Protein AF-A0A059LLI7-F1 (afdb_monomer_lite)

Structure (mmCIF, N/CA/C/O backbone):
data_AF-A0A059LLI7-F1
#
_entry.id   AF-A0A059LLI7-F1
#
loop_
_atom_site.group_PDB
_atom_site.id
_atom_site.type_symbol
_atom_site.label_atom_id
_atom_site.label_alt_id
_atom_site.label_comp_id
_atom_site.label_asym_id
_atom_site.label_entity_id
_atom_site.label_seq_id
_atom_site.pdbx_PDB_ins_code
_atom_site.Cartn_x
_atom_site.Cartn_y
_atom_site.Cartn_z
_atom_site.occupancy
_atom_site.B_iso_or_equiv
_atom_site.auth_seq_id
_atom_site.auth_comp_id
_atom_site.auth_asym_id
_atom_site.auth_atom_id
_atom_site.pdbx_PDB_model_num
ATOM 1 N N . MET A 1 1 ? -17.081 8.475 7.768 1.00 54.00 1 MET A N 1
ATOM 2 C CA . MET A 1 1 ? -16.407 8.220 9.058 1.00 54.00 1 MET A CA 1
ATOM 3 C C . MET A 1 1 ? -15.730 9.505 9.478 1.00 54.00 1 MET A C 1
ATOM 5 O O . MET A 1 1 ? -14.932 10.020 8.703 1.00 54.00 1 MET A O 1
ATOM 9 N N . VAL A 1 2 ? -16.102 10.039 10.638 1.00 53.19 2 VAL A N 1
ATOM 10 C CA . VAL A 1 2 ? -15.522 11.267 11.196 1.00 53.19 2 VAL A CA 1
ATOM 11 C C . VAL A 1 2 ? -14.198 10.898 11.874 1.00 53.19 2 VAL A C 1
ATOM 13 O O . VAL A 1 2 ? -14.072 9.802 12.413 1.00 53.19 2 VAL A O 1
ATOM 16 N N . ALA A 1 3 ? -13.160 11.710 11.691 1.00 57.97 3 ALA A N 1
ATOM 17 C CA . ALA A 1 3 ? -11.918 11.577 12.450 1.00 57.97 3 ALA A CA 1
ATOM 18 C C . ALA A 1 3 ? -12.127 12.290 13.794 1.00 57.97 3 ALA A C 1
ATOM 20 O O . ALA A 1 3 ? -12.785 13.327 13.797 1.00 57.97 3 ALA A O 1
ATOM 21 N N . CYS A 1 4 ? -11.625 11.747 14.905 1.00 64.56 4 CYS A N 1
ATOM 22 C CA . CYS A 1 4 ? -11.673 12.473 16.176 1.00 64.56 4 CYS A CA 1
ATOM 23 C C . CYS A 1 4 ? -10.820 13.741 16.082 1.00 64.56 4 CYS A C 1
ATOM 25 O O . CYS A 1 4 ? -9.826 13.760 15.342 1.00 64.56 4 CYS A O 1
ATOM 27 N N . ASP A 1 5 ? -11.202 14.777 16.829 1.00 66.38 5 ASP A N 1
ATOM 28 C CA . ASP A 1 5 ? -10.482 16.048 16.861 1.00 66.38 5 ASP A CA 1
ATOM 29 C C . ASP A 1 5 ? -8.994 15.817 17.146 1.00 66.38 5 ASP A C 1
ATOM 31 O O . ASP A 1 5 ? -8.608 15.048 18.029 1.00 66.38 5 ASP A O 1
ATOM 35 N N . GLY A 1 6 ? -8.145 16.451 16.338 1.00 74.00 6 GLY A N 1
ATOM 36 C CA . GLY A 1 6 ? -6.696 16.300 16.427 1.00 74.00 6 GLY A CA 1
ATOM 37 C C . GLY A 1 6 ? -6.122 15.057 15.745 1.00 74.00 6 GLY A C 1
ATOM 38 O O . GLY A 1 6 ? -4.915 14.877 15.812 1.00 74.00 6 GLY A O 1
ATOM 39 N N . THR A 1 7 ? -6.909 14.221 15.058 1.00 79.19 7 THR A N 1
ATOM 40 C CA . THR A 1 7 ? -6.371 13.116 14.241 1.00 79.19 7 THR A CA 1
ATOM 41 C C . THR A 1 7 ? -6.386 13.440 12.749 1.00 79.19 7 THR A C 1
ATOM 43 O O . THR A 1 7 ? -7.291 14.098 12.239 1.00 79.19 7 THR A O 1
ATOM 46 N N . GLN A 1 8 ? -5.378 12.956 12.024 1.00 87.88 8 GLN A N 1
ATOM 47 C CA . GLN A 1 8 ? -5.269 13.100 10.574 1.00 87.88 8 GLN A CA 1
ATOM 48 C C . GLN A 1 8 ? -5.438 11.744 9.890 1.00 87.88 8 GLN A C 1
ATOM 50 O O . GLN A 1 8 ? -5.205 10.679 10.470 1.00 87.88 8 GLN A O 1
ATOM 55 N N . ARG A 1 9 ? -5.850 11.777 8.621 1.00 90.00 9 ARG A N 1
ATOM 56 C CA . ARG A 1 9 ? -5.845 10.586 7.770 1.00 90.00 9 ARG A CA 1
ATOM 57 C C . ARG A 1 9 ? -4.491 10.479 7.099 1.00 90.00 9 ARG A C 1
ATOM 59 O O . ARG A 1 9 ? -3.974 11.478 6.609 1.00 90.00 9 ARG A O 1
ATOM 66 N N . ALA A 1 10 ? -3.970 9.267 7.026 1.00 93.88 10 ALA A N 1
ATOM 67 C CA . ALA A 1 10 ? -2.773 8.978 6.262 1.00 93.88 10 ALA A CA 1
ATOM 68 C C . ALA A 1 10 ? -2.953 7.718 5.423 1.00 93.88 10 ALA A C 1
ATOM 70 O O . ALA A 1 10 ? -3.832 6.887 5.668 1.00 93.88 10 ALA A O 1
ATOM 71 N N . LEU A 1 11 ? -2.099 7.585 4.424 1.00 96.00 11 LEU A N 1
ATOM 72 C CA . LEU A 1 11 ? -1.801 6.328 3.764 1.00 96.00 11 LEU A CA 1
ATOM 73 C C . LEU A 1 11 ? -0.291 6.257 3.567 1.00 96.00 11 LEU A C 1
ATOM 75 O O . LEU A 1 11 ? 0.371 7.275 3.382 1.00 96.00 11 LEU A O 1
ATOM 79 N N . ASN A 1 12 ? 0.247 5.049 3.567 1.00 97.44 12 ASN A N 1
ATOM 80 C CA . ASN A 1 12 ? 1.628 4.791 3.204 1.00 97.44 12 ASN A CA 1
ATOM 81 C C . ASN A 1 12 ? 1.739 3.719 2.123 1.00 97.44 12 ASN A C 1
ATOM 83 O O . ASN A 1 12 ? 0.855 2.871 1.939 1.00 97.44 12 ASN A O 1
ATOM 87 N N . PHE A 1 13 ? 2.826 3.799 1.377 1.00 97.88 13 PHE A N 1
ATOM 88 C CA . PHE A 1 13 ? 3.156 2.859 0.328 1.00 97.88 13 PHE A CA 1
ATOM 89 C C . PHE A 1 13 ? 4.664 2.788 0.115 1.00 97.88 13 PHE A C 1
ATOM 91 O O . PHE A 1 13 ? 5.404 3.707 0.464 1.00 97.88 13 PHE A O 1
ATOM 98 N N . ASP A 1 14 ? 5.110 1.687 -0.469 1.00 97.75 14 ASP A N 1
ATOM 99 C CA . ASP A 1 14 ? 6.506 1.455 -0.805 1.00 97.75 14 ASP A CA 1
ATOM 100 C C . ASP A 1 14 ? 6.710 1.729 -2.292 1.00 97.75 14 ASP A C 1
ATOM 102 O O . ASP A 1 14 ? 5.991 1.182 -3.134 1.00 97.75 14 ASP A O 1
ATOM 106 N N . VAL A 1 15 ? 7.703 2.551 -2.620 1.00 97.19 15 VAL A N 1
ATOM 107 C CA . VAL A 1 15 ? 8.103 2.822 -4.004 1.00 97.19 15 VAL A CA 1
ATOM 108 C C . VAL A 1 15 ? 9.504 2.295 -4.225 1.00 97.19 15 VAL A C 1
ATOM 110 O O . VAL A 1 15 ? 10.458 2.774 -3.620 1.00 97.19 15 VAL A O 1
ATOM 113 N N . PHE A 1 16 ? 9.646 1.320 -5.114 1.00 96.56 16 PHE A N 1
ATOM 114 C CA . PHE A 1 16 ? 10.957 0.937 -5.614 1.00 96.56 16 PHE A CA 1
ATOM 115 C C . PHE A 1 16 ? 11.412 1.935 -6.684 1.00 96.56 16 PHE A C 1
ATOM 117 O O . PHE A 1 16 ? 10.735 2.127 -7.697 1.00 96.56 16 PHE A O 1
ATOM 124 N N . VAL A 1 17 ? 12.567 2.551 -6.444 1.00 96.06 17 VAL A N 1
ATOM 125 C CA . VAL A 1 17 ? 13.226 3.536 -7.304 1.00 96.06 17 VAL A CA 1
ATOM 126 C C . VAL A 1 17 ? 14.514 2.900 -7.844 1.00 96.06 17 VAL A C 1
ATOM 128 O O . VAL A 1 17 ? 15.494 2.776 -7.104 1.00 96.06 17 VAL A O 1
ATOM 131 N N . PRO A 1 18 ? 14.533 2.449 -9.113 1.00 93.12 18 PRO A N 1
ATOM 132 C CA . PRO A 1 18 ? 15.667 1.702 -9.659 1.00 93.12 18 PRO A CA 1
ATOM 133 C C . PRO A 1 18 ? 16.877 2.578 -10.005 1.00 93.12 18 PRO A C 1
ATOM 135 O O . PRO A 1 18 ? 17.986 2.063 -10.110 1.00 93.12 18 PRO A O 1
ATOM 138 N N . ALA A 1 19 ? 16.679 3.882 -10.222 1.00 87.00 19 ALA A N 1
ATOM 139 C CA . ALA A 1 19 ? 17.736 4.768 -10.709 1.00 87.00 19 ALA A CA 1
ATOM 140 C C . ALA A 1 19 ? 18.794 5.123 -9.648 1.00 87.00 19 ALA A C 1
ATOM 142 O O . ALA A 1 19 ? 19.849 5.640 -10.003 1.00 87.00 19 ALA A O 1
ATOM 143 N N . LEU A 1 20 ? 18.532 4.857 -8.361 1.00 82.62 20 LEU A N 1
ATOM 144 C CA . LEU A 1 20 ? 19.363 5.344 -7.258 1.00 82.62 20 LEU A CA 1
ATOM 145 C C . LEU A 1 20 ? 19.670 4.230 -6.240 1.00 82.62 20 LEU A C 1
ATOM 147 O O . LEU A 1 20 ? 18.739 3.659 -5.666 1.00 82.62 20 LEU A O 1
ATOM 151 N N . PRO A 1 21 ? 20.949 3.912 -5.966 1.00 78.50 21 PRO A N 1
ATOM 152 C CA . PRO A 1 21 ? 21.321 3.118 -4.799 1.00 78.50 21 PRO A CA 1
ATOM 153 C C . PRO A 1 21 ? 21.110 3.930 -3.506 1.00 78.50 21 PRO A C 1
ATOM 155 O O . PRO A 1 21 ? 21.110 5.161 -3.521 1.00 78.50 21 PRO A O 1
ATOM 158 N N . VAL A 1 22 ? 20.943 3.251 -2.364 1.00 78.94 22 VAL A N 1
ATOM 159 C CA . VAL A 1 22 ? 20.585 3.908 -1.084 1.00 78.94 22 VAL A CA 1
ATOM 160 C C . VAL A 1 22 ? 21.597 4.947 -0.625 1.00 78.94 22 VAL A C 1
ATOM 162 O O . VAL A 1 22 ? 21.195 5.980 -0.104 1.00 78.94 22 VAL A O 1
ATOM 165 N N . ASN A 1 23 ? 22.888 4.711 -0.849 1.00 82.25 23 ASN A N 1
ATOM 166 C CA . ASN A 1 23 ? 23.945 5.657 -0.495 1.00 82.25 23 ASN A CA 1
ATOM 167 C C . ASN A 1 23 ? 23.934 6.937 -1.345 1.00 82.25 23 ASN A C 1
ATOM 169 O O . ASN A 1 23 ? 24.623 7.881 -0.997 1.00 82.25 23 ASN A O 1
ATOM 173 N N . LEU A 1 24 ? 23.192 6.968 -2.456 1.00 86.19 24 LEU A N 1
ATOM 174 C CA . LEU A 1 24 ? 22.945 8.191 -3.222 1.00 86.19 24 LEU A CA 1
ATOM 175 C C . LEU A 1 24 ? 21.575 8.797 -2.899 1.00 86.19 24 LEU A C 1
ATOM 177 O O . LEU A 1 24 ? 21.343 9.961 -3.197 1.00 86.19 24 LEU A O 1
ATOM 181 N N . PHE A 1 25 ? 20.675 8.051 -2.251 1.00 91.50 25 PHE A N 1
ATOM 182 C CA . PHE A 1 25 ? 19.363 8.538 -1.823 1.00 91.50 25 PHE A CA 1
ATOM 183 C C . PHE A 1 25 ? 19.450 9.288 -0.477 1.00 91.50 25 PHE A C 1
ATOM 185 O O . PHE A 1 25 ? 18.790 8.953 0.513 1.00 91.50 25 PHE A O 1
ATOM 192 N N . GLU A 1 26 ? 20.321 10.297 -0.450 1.00 90.50 26 GLU A N 1
ATOM 193 C CA . GLU A 1 26 ? 20.590 11.169 0.696 1.00 90.50 26 GLU A CA 1
ATOM 194 C C . GLU A 1 26 ? 19.614 12.358 0.757 1.00 90.50 26 GLU A C 1
ATOM 196 O O . GLU A 1 26 ? 18.589 12.373 0.076 1.00 90.50 26 GLU A O 1
ATOM 201 N N . ASN A 1 27 ? 19.909 13.358 1.594 1.00 92.69 27 ASN A N 1
ATOM 202 C CA . ASN A 1 27 ? 19.009 14.469 1.918 1.00 92.69 27 ASN A CA 1
ATOM 203 C C . ASN A 1 27 ? 18.475 15.214 0.686 1.00 92.69 27 ASN A C 1
ATOM 205 O O . ASN A 1 27 ? 17.275 15.454 0.616 1.00 92.69 27 ASN A O 1
ATOM 209 N N . GLU A 1 28 ? 19.327 15.538 -0.291 1.00 94.31 28 GLU A N 1
ATOM 210 C CA . GLU A 1 28 ? 18.897 16.264 -1.496 1.00 94.31 28 GLU A CA 1
ATOM 211 C C . GLU A 1 28 ? 17.929 15.429 -2.348 1.00 94.31 28 GLU A C 1
ATOM 213 O O . GLU A 1 28 ? 16.852 15.898 -2.704 1.00 94.31 28 GLU A O 1
ATOM 218 N N . TYR A 1 29 ? 18.244 14.157 -2.610 1.00 95.31 29 TYR A N 1
ATOM 219 C CA . TYR A 1 29 ? 17.352 13.269 -3.363 1.00 95.31 29 TYR A CA 1
ATOM 220 C C . TYR A 1 29 ? 16.063 12.952 -2.607 1.00 95.31 29 TYR A C 1
ATOM 222 O O . TYR A 1 29 ? 15.000 12.870 -3.217 1.00 95.31 29 TYR A O 1
ATOM 230 N N . ARG A 1 30 ? 16.133 12.805 -1.282 1.00 96.69 30 ARG A N 1
ATOM 231 C CA . ARG A 1 30 ? 14.959 12.647 -0.418 1.00 96.69 30 ARG A CA 1
ATOM 232 C C . ARG A 1 30 ? 14.043 13.864 -0.501 1.00 96.69 30 ARG A C 1
ATOM 234 O O . ARG A 1 30 ? 12.839 13.680 -0.648 1.00 96.69 30 ARG A O 1
ATOM 241 N N . GLN A 1 31 ? 14.612 15.070 -0.463 1.00 97.44 31 GLN A N 1
ATOM 242 C CA . GLN A 1 31 ? 13.862 16.315 -0.609 1.00 97.44 31 GLN A CA 1
ATOM 243 C C . GLN A 1 31 ? 13.242 16.421 -2.006 1.00 97.44 31 GLN A C 1
ATOM 245 O O . GLN A 1 31 ? 12.032 16.590 -2.116 1.00 97.44 31 GLN A O 1
ATOM 250 N N . ASN A 1 32 ? 14.025 16.196 -3.066 1.00 97.19 32 ASN A N 1
ATOM 251 C CA . ASN A 1 32 ? 13.535 16.204 -4.448 1.00 97.19 32 ASN A CA 1
ATOM 252 C C . ASN A 1 32 ? 12.403 15.186 -4.666 1.00 97.19 32 ASN A C 1
ATOM 254 O O . ASN A 1 32 ? 11.447 15.458 -5.390 1.00 97.19 32 ASN A O 1
ATOM 258 N N . TYR A 1 33 ? 12.486 14.017 -4.026 1.00 97.94 33 TYR A N 1
ATOM 259 C CA . TYR A 1 33 ? 11.445 12.992 -4.068 1.00 97.94 33 TYR A CA 1
ATOM 260 C C . TYR A 1 33 ? 10.138 13.487 -3.434 1.00 97.94 33 TYR A C 1
ATOM 262 O O . TYR A 1 33 ? 9.068 13.361 -4.034 1.00 97.94 33 TYR A O 1
ATOM 270 N N . THR A 1 34 ? 10.206 14.072 -2.234 1.00 98.25 34 THR A N 1
ATOM 271 C CA . THR A 1 34 ? 9.019 14.615 -1.559 1.00 98.25 34 THR A CA 1
ATOM 272 C C . THR A 1 34 ? 8.476 15.870 -2.235 1.00 98.25 34 THR A C 1
ATOM 274 O O . THR A 1 34 ? 7.259 16.051 -2.263 1.00 98.25 34 THR A O 1
ATOM 277 N N . ASP A 1 35 ? 9.331 16.702 -2.830 1.00 98.38 35 ASP A N 1
ATOM 278 C CA . ASP A 1 35 ? 8.936 17.901 -3.575 1.00 98.38 35 ASP A CA 1
ATOM 279 C C . ASP A 1 35 ? 8.187 17.535 -4.853 1.00 98.38 35 ASP A C 1
ATOM 281 O O . ASP A 1 35 ? 7.154 18.129 -5.154 1.00 98.38 35 ASP A O 1
ATOM 285 N N . ALA A 1 36 ? 8.647 16.508 -5.571 1.00 98.31 36 ALA A N 1
ATOM 286 C CA . ALA A 1 36 ? 7.970 16.009 -6.763 1.00 98.31 36 ALA A CA 1
ATOM 287 C C . ALA A 1 36 ? 6.552 15.495 -6.441 1.00 98.31 36 ALA A C 1
ATOM 289 O O . ALA A 1 36 ? 5.584 15.829 -7.130 1.00 98.31 36 ALA A O 1
ATOM 290 N N . LEU A 1 37 ? 6.401 14.752 -5.338 1.00 98.44 37 LEU A N 1
ATOM 291 C CA . LEU A 1 37 ? 5.091 14.310 -4.849 1.00 98.44 37 LEU A CA 1
ATOM 292 C C . LEU A 1 37 ? 4.213 15.483 -4.389 1.00 98.44 37 LEU A C 1
ATOM 294 O O . LEU A 1 37 ? 3.039 15.541 -4.755 1.00 98.44 37 LEU A O 1
ATOM 298 N N . SER A 1 38 ? 4.781 16.434 -3.645 1.00 98.12 38 SER A N 1
ATOM 299 C CA . SER A 1 38 ? 4.072 17.623 -3.150 1.00 98.12 38 SER A CA 1
ATOM 300 C C . SER A 1 38 ? 3.616 18.537 -4.286 1.00 98.12 38 SER A C 1
ATOM 302 O O . SER A 1 38 ? 2.518 19.080 -4.239 1.00 98.12 38 SER A O 1
ATOM 304 N N . SER A 1 39 ? 4.422 18.671 -5.340 1.00 98.12 39 SER A N 1
ATOM 305 C CA . SER A 1 39 ? 4.084 19.452 -6.531 1.00 98.12 39 SER A CA 1
ATOM 306 C C . SER A 1 39 ? 2.867 18.875 -7.262 1.00 98.12 39 SER A C 1
ATOM 308 O O . SER A 1 39 ? 1.980 19.619 -7.680 1.00 98.12 39 SER A O 1
ATOM 310 N N . TYR A 1 40 ? 2.783 17.544 -7.375 1.00 98.00 40 TYR A N 1
ATOM 311 C CA . TYR A 1 40 ? 1.676 16.877 -8.067 1.00 98.00 40 TYR A CA 1
ATOM 312 C C . TYR A 1 40 ? 0.411 16.727 -7.196 1.00 98.00 40 TYR A C 1
ATOM 314 O O . TYR A 1 40 ? -0.721 16.798 -7.695 1.00 98.00 40 TYR A O 1
ATOM 322 N N . PHE A 1 41 ? 0.593 16.538 -5.886 1.00 96.88 41 PHE A N 1
ATOM 323 C CA . PHE A 1 41 ? -0.467 16.372 -4.888 1.00 96.88 41 PHE A CA 1
ATOM 324 C C . PHE A 1 41 ? -0.310 17.391 -3.742 1.00 96.88 41 PHE A C 1
ATOM 326 O O . PHE A 1 41 ? 0.046 17.004 -2.622 1.00 96.88 41 PHE A O 1
ATOM 333 N N . PRO A 1 42 ? -0.588 18.684 -3.993 1.00 96.06 42 PRO A N 1
ATOM 334 C CA . PRO A 1 42 ? -0.379 19.750 -3.010 1.00 96.06 42 PRO A CA 1
ATOM 335 C C . PRO A 1 42 ? -1.305 19.656 -1.789 1.00 96.06 42 PRO A C 1
ATOM 337 O O . PRO A 1 42 ? -1.084 20.326 -0.786 1.00 96.06 42 PRO A O 1
ATOM 340 N N . GLU A 1 43 ? -2.357 18.834 -1.848 1.00 93.62 43 GLU A N 1
ATOM 341 C CA . GLU A 1 43 ? -3.311 18.642 -0.753 1.00 93.62 43 GLU A CA 1
ATOM 342 C C . GLU A 1 43 ? -2.856 17.608 0.292 1.00 93.62 43 GLU A C 1
ATOM 344 O O . GLU A 1 43 ? -3.573 17.369 1.268 1.00 93.62 43 GLU A O 1
ATOM 349 N N . ALA A 1 44 ? -1.710 16.959 0.075 1.00 95.31 44 ALA A N 1
ATOM 350 C CA . ALA A 1 44 ? -1.115 15.996 0.991 1.00 95.31 44 ALA A CA 1
ATOM 351 C C . ALA A 1 44 ? 0.249 16.490 1.483 1.00 95.31 44 ALA A C 1
ATOM 353 O O . ALA A 1 44 ? 1.042 17.035 0.720 1.00 95.31 44 ALA A O 1
ATOM 354 N N . ALA A 1 45 ? 0.531 16.257 2.761 1.00 95.69 45 ALA A N 1
ATOM 355 C CA . ALA A 1 45 ? 1.866 16.382 3.319 1.00 95.69 45 ALA A CA 1
ATOM 356 C C . ALA A 1 45 ? 2.621 15.067 3.092 1.00 95.69 45 ALA A C 1
ATOM 358 O O . ALA A 1 45 ? 2.107 13.995 3.420 1.00 95.69 45 ALA A O 1
ATOM 359 N N . TRP A 1 46 ? 3.828 15.154 2.538 1.00 97.62 46 TRP A N 1
ATOM 360 C CA . TRP A 1 46 ? 4.624 13.999 2.133 1.00 97.62 46 TRP A CA 1
ATOM 361 C C . TRP A 1 46 ? 5.825 13.808 3.048 1.00 97.62 46 TRP A C 1
ATOM 363 O O . TRP A 1 46 ? 6.551 14.755 3.342 1.00 97.62 46 TRP A O 1
ATOM 373 N N . SER A 1 47 ? 6.059 12.572 3.474 1.00 97.38 47 SER A N 1
ATOM 374 C CA . SER A 1 47 ? 7.237 12.212 4.258 1.00 97.38 47 SER A CA 1
ATOM 375 C C . SER A 1 47 ? 7.805 10.860 3.827 1.00 97.38 47 SER A C 1
ATOM 377 O O . SER A 1 47 ? 7.132 10.029 3.209 1.00 97.38 47 SER A O 1
ATOM 379 N N . ILE A 1 48 ? 9.082 10.645 4.146 1.00 97.44 48 ILE A N 1
ATOM 380 C CA . ILE A 1 48 ? 9.768 9.365 3.965 1.00 97.44 48 ILE A CA 1
ATOM 381 C C . ILE A 1 48 ? 9.965 8.758 5.348 1.00 97.44 48 ILE A C 1
ATOM 383 O O . ILE A 1 48 ? 10.798 9.237 6.118 1.00 97.44 48 ILE A O 1
ATOM 387 N N . ALA A 1 49 ? 9.228 7.693 5.660 1.00 94.94 49 ALA A N 1
ATOM 388 C CA . ALA A 1 49 ? 9.331 7.050 6.968 1.00 94.94 49 ALA A CA 1
ATOM 389 C C . ALA A 1 49 ? 10.652 6.279 7.110 1.00 94.94 49 ALA A C 1
ATOM 391 O O . ALA A 1 49 ? 11.328 6.370 8.130 1.00 94.94 49 ALA A O 1
ATOM 392 N N . PHE A 1 50 ? 11.046 5.531 6.075 1.00 94.44 50 PHE A N 1
ATOM 393 C CA . PHE A 1 50 ? 12.343 4.860 6.000 1.00 94.44 50 PHE A CA 1
ATOM 394 C C . PHE A 1 50 ? 12.692 4.483 4.556 1.00 94.44 50 PHE A C 1
ATOM 396 O O . PHE A 1 50 ? 11.874 4.574 3.640 1.00 94.44 50 PHE A O 1
ATOM 403 N N . THR A 1 51 ? 13.930 4.043 4.358 1.00 95.44 51 THR A N 1
ATOM 404 C CA . THR A 1 51 ? 14.447 3.563 3.073 1.00 95.44 51 THR A CA 1
ATOM 405 C C . THR A 1 51 ? 15.138 2.225 3.269 1.00 95.44 51 THR A C 1
ATOM 407 O O . THR A 1 51 ? 15.843 2.033 4.259 1.00 95.44 51 THR A O 1
ATOM 410 N N . THR A 1 52 ? 14.964 1.305 2.327 1.00 94.12 52 THR A N 1
ATOM 411 C CA . THR A 1 52 ? 15.597 -0.019 2.355 1.00 94.12 52 THR A CA 1
ATOM 412 C C . THR A 1 52 ? 16.381 -0.247 1.074 1.00 94.12 52 THR A C 1
ATOM 414 O O . THR A 1 52 ? 15.891 0.027 -0.022 1.00 94.12 52 THR A O 1
ATOM 417 N N . GLN A 1 53 ? 17.610 -0.747 1.208 1.00 92.38 53 GLN A N 1
ATOM 418 C CA . GLN A 1 53 ? 18.459 -1.050 0.062 1.00 92.38 53 GLN A CA 1
ATOM 419 C C . GLN A 1 53 ? 18.030 -2.345 -0.614 1.00 92.38 53 GLN A C 1
ATOM 421 O O . GLN A 1 53 ? 17.763 -3.343 0.049 1.00 92.38 53 GLN A O 1
ATOM 426 N N . MET A 1 54 ? 18.008 -2.311 -1.943 1.00 89.12 54 MET A N 1
ATOM 427 C CA . MET A 1 54 ? 17.843 -3.470 -2.809 1.00 89.12 54 MET A CA 1
ATOM 428 C C . MET A 1 54 ? 19.035 -3.545 -3.768 1.00 89.12 54 MET A C 1
ATOM 430 O O . MET A 1 54 ? 19.698 -2.541 -4.025 1.00 89.12 54 MET A O 1
ATOM 434 N N . ASP A 1 55 ? 19.273 -4.713 -4.365 1.00 85.19 55 ASP A N 1
ATOM 435 C CA . ASP A 1 55 ? 20.423 -4.953 -5.255 1.00 85.19 55 ASP A CA 1
ATOM 436 C C . ASP A 1 55 ? 20.542 -3.960 -6.425 1.00 85.19 55 ASP A C 1
ATOM 438 O O . ASP A 1 55 ? 21.622 -3.769 -6.979 1.00 85.19 55 ASP A O 1
ATOM 442 N N . ARG A 1 56 ? 19.424 -3.358 -6.849 1.00 86.44 56 ARG A N 1
ATOM 443 C CA . ARG A 1 56 ? 19.343 -2.468 -8.019 1.00 86.44 56 ARG A CA 1
ATOM 444 C C . ARG A 1 56 ? 18.506 -1.216 -7.761 1.00 86.44 56 ARG A C 1
ATOM 446 O O . ARG A 1 56 ? 17.786 -0.779 -8.652 1.00 86.44 56 ARG A O 1
ATOM 453 N N . GLY A 1 57 ? 18.528 -0.701 -6.534 1.00 92.12 57 GLY A N 1
ATOM 454 C CA . GLY A 1 57 ? 17.837 0.542 -6.201 1.00 92.12 57 GLY A CA 1
ATOM 455 C C . GLY A 1 57 ? 17.509 0.687 -4.720 1.00 92.12 57 GLY A C 1
ATOM 456 O O . GLY A 1 57 ? 18.024 -0.038 -3.865 1.00 92.12 57 GLY A O 1
ATOM 457 N N . VAL A 1 58 ? 16.594 1.603 -4.429 1.00 94.94 58 VAL A N 1
ATOM 458 C CA . VAL A 1 58 ? 16.054 1.845 -3.089 1.00 94.94 58 VAL A CA 1
ATOM 459 C C . VAL A 1 58 ? 14.553 1.589 -3.076 1.00 94.94 58 VAL A C 1
ATOM 461 O O . VAL A 1 58 ? 13.846 1.925 -4.021 1.00 94.94 58 VAL A O 1
ATOM 464 N N . VAL A 1 59 ? 14.053 0.990 -1.999 1.00 95.69 59 VAL A N 1
ATOM 465 C CA . VAL A 1 59 ? 12.626 1.017 -1.667 1.00 95.69 59 VAL A CA 1
ATOM 466 C C . VAL A 1 59 ? 12.400 2.147 -0.674 1.00 95.69 59 VAL A C 1
ATOM 468 O O . VAL A 1 59 ? 13.013 2.173 0.394 1.00 95.69 59 VAL A O 1
ATOM 471 N N . VAL A 1 60 ? 11.538 3.090 -1.038 1.00 97.00 60 VAL A N 1
ATOM 472 C CA . VAL A 1 60 ? 11.199 4.272 -0.246 1.00 97.00 60 VAL A CA 1
ATOM 473 C C . VAL A 1 60 ? 9.824 4.066 0.375 1.00 97.00 60 VAL A C 1
ATOM 475 O O . VAL A 1 60 ? 8.819 4.008 -0.337 1.00 97.00 60 VAL A O 1
ATOM 478 N N . ARG A 1 61 ? 9.770 3.985 1.708 1.00 97.44 61 ARG A N 1
ATOM 479 C CA . ARG A 1 61 ? 8.512 4.006 2.451 1.00 97.44 61 ARG A CA 1
ATOM 480 C C . ARG A 1 61 ? 7.985 5.433 2.477 1.00 97.44 61 ARG A C 1
ATOM 482 O O . ARG A 1 61 ? 8.481 6.265 3.234 1.00 97.44 61 ARG A O 1
ATOM 489 N N . THR A 1 62 ? 6.979 5.693 1.659 1.00 98.12 62 THR A N 1
ATOM 490 C CA . THR A 1 62 ? 6.361 7.008 1.490 1.00 98.12 62 THR A CA 1
ATOM 491 C C . THR A 1 62 ? 5.083 7.080 2.307 1.00 98.12 62 THR A C 1
ATOM 493 O O . THR A 1 62 ? 4.272 6.155 2.254 1.00 98.12 62 THR A O 1
ATOM 496 N N . GLU A 1 63 ? 4.882 8.168 3.039 1.00 97.81 63 GLU A N 1
ATOM 497 C CA . GLU A 1 63 ? 3.632 8.464 3.734 1.00 97.81 63 GLU A CA 1
ATOM 498 C C . GLU A 1 63 ? 3.035 9.769 3.197 1.00 97.81 63 GLU A C 1
ATOM 500 O O . GLU A 1 63 ? 3.742 10.754 2.983 1.00 97.81 63 GLU A O 1
ATOM 505 N N . ALA A 1 64 ? 1.726 9.739 2.953 1.00 97.12 64 ALA A N 1
ATOM 506 C CA . ALA A 1 64 ? 0.912 10.886 2.596 1.00 97.12 64 ALA A CA 1
ATOM 507 C C . ALA A 1 64 ? -0.092 11.133 3.719 1.00 97.12 64 ALA A C 1
ATOM 509 O O . ALA A 1 64 ? -0.947 10.280 3.983 1.00 97.12 64 ALA A O 1
ATOM 510 N N . THR A 1 65 ? -0.012 12.302 4.342 1.00 95.38 65 THR A N 1
ATOM 511 C CA . THR A 1 65 ? -0.908 12.731 5.417 1.00 95.38 65 THR A CA 1
ATOM 512 C C . THR A 1 65 ? -1.806 13.855 4.918 1.00 95.38 65 THR A C 1
ATOM 514 O O . THR A 1 65 ? -1.355 14.772 4.238 1.00 95.38 65 THR A O 1
ATOM 517 N N . PHE A 1 66 ? -3.095 13.788 5.238 1.00 92.50 66 PHE A N 1
ATOM 518 C CA . PHE A 1 66 ? -4.108 14.718 4.746 1.00 92.50 66 PHE A CA 1
ATOM 519 C C . PHE A 1 66 ? -4.542 15.654 5.887 1.00 92.50 66 PHE A C 1
ATOM 521 O O . PHE A 1 66 ? -5.268 15.215 6.782 1.00 92.50 66 PHE A O 1
ATOM 528 N N . PRO A 1 67 ? -4.107 16.929 5.879 1.00 80.94 67 PRO A N 1
ATOM 529 C CA . PRO A 1 67 ? -4.233 17.833 7.025 1.00 80.94 67 PRO A CA 1
ATOM 530 C C . PRO A 1 67 ? -5.615 18.491 7.188 1.00 80.94 67 PRO A C 1
ATOM 532 O O . PRO A 1 67 ? -5.806 19.257 8.124 1.00 80.94 67 PRO A O 1
ATOM 535 N N . THR A 1 68 ? -6.582 18.249 6.296 1.00 71.75 68 THR A N 1
ATOM 536 C CA . THR A 1 68 ? -7.870 18.967 6.314 1.00 71.75 68 THR A CA 1
ATOM 537 C C . THR A 1 68 ? -8.877 18.381 7.314 1.00 71.75 68 THR A C 1
ATOM 539 O O . THR A 1 68 ? -9.212 17.200 7.258 1.00 71.75 68 THR A O 1
ATOM 542 N N . GLU A 1 69 ? -9.407 19.249 8.186 1.00 58.50 69 GLU A N 1
ATOM 543 C CA . GLU A 1 69 ? -10.283 18.934 9.334 1.00 58.50 69 GLU A CA 1
ATOM 544 C C . GLU A 1 69 ? -11.704 18.477 8.962 1.00 58.50 69 GLU A C 1
ATOM 546 O O . GLU A 1 69 ? -12.409 17.882 9.777 1.00 58.50 69 GLU A O 1
ATOM 551 N N . SER A 1 70 ? -12.158 18.704 7.724 1.00 63.00 70 SER A N 1
ATOM 552 C CA . SER A 1 70 ? -13.469 18.187 7.324 1.00 63.00 70 SER A CA 1
ATOM 553 C C . SER A 1 70 ? -13.378 16.687 7.034 1.00 63.00 70 SER A C 1
ATOM 555 O O . SER A 1 70 ? -12.581 16.233 6.210 1.00 63.00 70 SER A O 1
ATOM 557 N N . SER A 1 71 ? -14.243 15.906 7.685 1.00 68.69 71 SER A N 1
ATOM 558 C CA . SER A 1 71 ? -14.228 14.433 7.682 1.00 68.69 71 SER A CA 1
ATOM 559 C C . SER A 1 71 ? -14.247 13.745 6.306 1.00 68.69 71 SER A C 1
ATOM 561 O O . SER A 1 71 ? -14.074 12.525 6.241 1.00 68.69 71 SER A O 1
ATOM 563 N N . THR A 1 72 ? -14.449 14.481 5.208 1.00 80.12 72 THR A N 1
ATOM 564 C CA . THR A 1 72 ? -14.546 13.926 3.850 1.00 80.12 72 THR A CA 1
ATOM 565 C C . THR A 1 72 ? -13.641 14.577 2.800 1.00 80.12 72 THR A C 1
ATOM 567 O O . THR A 1 72 ? -13.415 13.936 1.775 1.00 80.12 72 THR A O 1
ATOM 570 N N . ALA A 1 73 ? -13.067 15.771 3.016 1.00 81.81 73 ALA A N 1
ATOM 571 C CA . ALA A 1 73 ? -12.229 16.427 1.996 1.00 81.81 73 ALA A CA 1
ATOM 572 C C . ALA A 1 73 ? -10.996 15.589 1.619 1.00 81.81 73 ALA A C 1
ATOM 574 O O . ALA A 1 73 ? -10.674 15.443 0.438 1.00 81.81 73 ALA A O 1
ATOM 575 N N . TRP A 1 74 ? -10.380 14.938 2.610 1.00 88.81 74 TRP A N 1
ATOM 576 C CA . TRP A 1 74 ? -9.247 14.031 2.414 1.00 88.81 74 TRP A CA 1
ATOM 577 C C . TRP A 1 74 ? -9.542 12.892 1.424 1.00 88.81 74 TRP A C 1
ATOM 579 O O . TRP A 1 74 ? -8.623 12.384 0.786 1.00 88.81 74 TRP A O 1
ATOM 589 N N . VAL A 1 75 ? -10.811 12.483 1.259 1.00 90.94 75 VAL A N 1
ATOM 590 C CA . VAL A 1 75 ? -11.196 11.366 0.381 1.00 90.94 75 VAL A CA 1
ATOM 591 C C . VAL A 1 75 ? -10.858 11.681 -1.071 1.00 90.94 75 VAL A C 1
ATOM 593 O O . VAL A 1 75 ? -10.398 10.798 -1.796 1.00 90.94 75 VAL A O 1
ATOM 596 N N . MET A 1 76 ? -11.075 12.922 -1.512 1.00 91.00 76 MET A N 1
ATOM 597 C CA . MET A 1 76 ? -10.780 13.313 -2.891 1.00 91.00 76 MET A CA 1
ATOM 598 C C . MET A 1 76 ? -9.274 13.352 -3.149 1.00 91.00 76 MET A C 1
ATOM 600 O O . MET A 1 76 ? -8.824 12.807 -4.159 1.00 91.00 76 MET A O 1
ATOM 604 N N . SER A 1 77 ? -8.494 13.886 -2.209 1.00 92.94 77 SER A N 1
ATOM 605 C CA . SER A 1 77 ? -7.029 13.886 -2.281 1.00 92.94 77 SER A CA 1
ATOM 606 C C . SER A 1 77 ? -6.470 12.460 -2.285 1.00 92.94 77 SER A C 1
ATOM 608 O O . SER A 1 77 ? -5.721 12.085 -3.186 1.00 92.94 77 SER A O 1
ATOM 610 N N . ALA A 1 78 ? -6.919 11.611 -1.357 1.00 94.56 78 ALA A N 1
ATOM 611 C CA . ALA A 1 78 ? -6.507 10.212 -1.291 1.00 94.56 78 ALA A CA 1
ATOM 612 C C . ALA A 1 78 ? -6.871 9.439 -2.568 1.00 94.56 78 ALA A C 1
ATOM 614 O O . ALA A 1 78 ? -6.067 8.650 -3.060 1.00 94.56 78 ALA A O 1
ATOM 615 N N . ARG A 1 79 ? -8.051 9.682 -3.160 1.00 95.56 79 ARG A N 1
ATOM 616 C CA . ARG A 1 79 ? -8.455 9.058 -4.434 1.00 95.56 79 ARG A CA 1
ATOM 617 C C . ARG A 1 79 ? -7.496 9.380 -5.574 1.00 95.56 79 ARG A C 1
ATOM 619 O O . ARG A 1 79 ? -7.219 8.483 -6.366 1.00 95.56 79 ARG A O 1
ATOM 626 N N . ARG A 1 80 ? -6.982 10.612 -5.658 1.00 96.56 80 ARG A N 1
ATOM 627 C CA . ARG A 1 80 ? -5.978 10.987 -6.670 1.00 96.56 80 ARG A CA 1
ATOM 628 C C . ARG A 1 80 ? -4.673 10.217 -6.464 1.00 96.56 80 ARG A C 1
ATOM 630 O O . ARG A 1 80 ? -4.143 9.672 -7.428 1.00 96.56 80 ARG A O 1
ATOM 637 N N . VAL A 1 81 ? -4.219 10.078 -5.217 1.00 97.50 81 VAL A N 1
ATOM 638 C CA . VAL A 1 81 ? -3.035 9.265 -4.892 1.00 97.50 81 VAL A CA 1
ATOM 639 C C . VAL A 1 81 ? -3.261 7.795 -5.262 1.00 97.50 81 VAL A C 1
ATOM 641 O O . VAL A 1 81 ? -2.449 7.207 -5.972 1.00 97.50 81 VAL A O 1
ATOM 644 N N . TYR A 1 82 ? -4.399 7.199 -4.891 1.00 97.62 82 TYR A N 1
ATOM 645 C CA . TYR A 1 82 ? -4.722 5.826 -5.298 1.00 97.62 82 TYR A CA 1
ATOM 646 C C . TYR A 1 82 ? -4.849 5.658 -6.809 1.00 97.62 82 TYR A C 1
ATOM 648 O O . TYR A 1 82 ? -4.520 4.588 -7.312 1.00 97.62 82 TYR A O 1
ATOM 656 N N . ALA A 1 83 ? -5.325 6.668 -7.539 1.00 97.38 83 ALA A N 1
ATOM 657 C CA . ALA A 1 83 ? -5.409 6.610 -8.994 1.00 97.38 83 ALA A CA 1
ATOM 658 C C . ALA A 1 83 ? -4.017 6.490 -9.631 1.00 97.38 83 ALA A C 1
ATOM 660 O O . ALA A 1 83 ? -3.852 5.674 -10.536 1.00 97.38 83 ALA A O 1
ATOM 661 N N . MET A 1 84 ? -3.021 7.218 -9.113 1.00 98.06 84 MET A N 1
ATOM 662 C CA . MET A 1 84 ? -1.618 7.029 -9.495 1.00 98.06 84 MET A CA 1
ATOM 663 C C . MET A 1 84 ? -1.142 5.619 -9.130 1.00 98.06 84 MET A C 1
ATOM 665 O O . MET A 1 84 ? -0.708 4.866 -9.992 1.00 98.06 84 MET A O 1
ATOM 669 N N . LEU A 1 85 ? -1.294 5.213 -7.867 1.00 98.00 85 LEU A N 1
ATOM 670 C CA . LEU A 1 85 ? -0.798 3.913 -7.397 1.00 98.00 85 LEU A CA 1
ATOM 671 C C . LEU A 1 85 ? -1.457 2.723 -8.111 1.00 98.00 85 LEU A C 1
ATOM 673 O O . LEU A 1 85 ? -0.868 1.647 -8.202 1.00 98.00 85 LEU A O 1
ATOM 677 N N . ARG A 1 86 ? -2.673 2.898 -8.645 1.00 97.62 86 ARG A N 1
ATOM 678 C CA . ARG A 1 86 ? -3.421 1.860 -9.366 1.00 97.62 86 ARG A CA 1
ATOM 679 C C . ARG A 1 86 ? -2.654 1.323 -10.574 1.00 97.62 86 ARG A C 1
ATOM 681 O O . ARG A 1 86 ? -2.806 0.135 -10.862 1.00 97.62 86 ARG A O 1
ATOM 688 N N . THR A 1 87 ? -1.850 2.162 -11.233 1.00 97.25 87 THR A N 1
ATOM 689 C CA . THR A 1 87 ? -1.036 1.796 -12.405 1.00 97.25 87 THR A CA 1
ATOM 690 C C . THR A 1 87 ? 0.284 1.129 -12.029 1.00 97.25 87 THR A C 1
ATOM 692 O O . THR A 1 87 ? 1.088 0.819 -12.905 1.00 97.25 87 THR A O 1
ATOM 695 N N . GLY A 1 88 ? 0.534 0.899 -10.735 1.00 97.38 88 GLY A N 1
ATOM 696 C CA . GLY A 1 88 ? 1.723 0.191 -10.266 1.00 97.38 88 GLY A CA 1
ATOM 697 C C . GLY A 1 88 ? 3.017 0.983 -10.373 1.00 97.38 88 GLY A C 1
ATOM 698 O O . GLY A 1 88 ? 4.085 0.421 -10.151 1.00 97.38 88 GLY A O 1
ATOM 699 N N . THR A 1 89 ? 2.936 2.267 -10.711 1.00 97.56 89 THR A N 1
ATOM 700 C CA . THR A 1 89 ? 4.072 3.177 -10.857 1.00 97.56 89 THR A CA 1
ATOM 701 C C . THR A 1 89 ? 3.719 4.525 -10.240 1.00 97.56 89 THR A C 1
ATOM 703 O O . THR A 1 89 ? 2.548 4.846 -10.040 1.00 97.56 89 THR A O 1
ATOM 706 N N . CYS A 1 90 ? 4.733 5.338 -9.964 1.00 97.94 90 CYS A N 1
ATOM 707 C CA . CYS A 1 90 ? 4.556 6.723 -9.533 1.00 97.94 90 CYS A CA 1
ATOM 708 C C . CYS A 1 90 ? 4.898 7.709 -10.657 1.00 97.94 90 CYS A C 1
ATOM 710 O O . CYS A 1 90 ? 5.178 8.867 -10.380 1.00 97.94 90 CYS A O 1
ATOM 712 N N . ALA A 1 91 ? 4.866 7.269 -11.922 1.00 97.62 91 ALA A N 1
ATOM 713 C CA . ALA A 1 91 ? 5.356 8.030 -13.078 1.00 97.62 91 ALA A CA 1
ATOM 714 C C . ALA A 1 91 ? 4.649 9.382 -13.309 1.00 97.62 91 ALA A C 1
ATOM 716 O O . ALA A 1 91 ? 5.170 10.232 -14.018 1.00 97.62 91 ALA A O 1
ATOM 717 N N . GLN A 1 92 ? 3.461 9.576 -12.726 1.00 97.50 92 GLN A N 1
ATOM 718 C CA . GLN A 1 92 ? 2.732 10.847 -12.779 1.00 97.50 92 GLN A CA 1
ATOM 719 C C . GLN A 1 92 ? 3.408 11.942 -11.943 1.00 97.50 92 GLN A C 1
ATOM 721 O O . GLN A 1 92 ? 3.404 13.097 -12.351 1.00 97.50 92 GLN A O 1
ATOM 726 N N . ALA A 1 93 ? 3.975 11.571 -10.792 1.00 98.00 93 ALA A N 1
ATOM 727 C CA . ALA A 1 93 ? 4.652 12.491 -9.881 1.00 98.00 93 ALA A CA 1
ATOM 728 C C . ALA A 1 93 ? 6.184 12.378 -9.963 1.00 98.00 93 ALA A C 1
ATOM 730 O O . ALA A 1 93 ? 6.889 13.346 -9.719 1.00 98.00 93 ALA A O 1
ATOM 731 N N . LEU A 1 94 ? 6.706 11.203 -10.317 1.00 97.75 94 LEU A N 1
ATOM 732 C CA . LEU A 1 94 ? 8.130 10.898 -10.396 1.00 97.75 94 LEU A CA 1
ATOM 733 C C . LEU A 1 94 ? 8.513 10.630 -11.855 1.00 97.75 94 LEU A C 1
ATOM 735 O O . LEU A 1 94 ? 8.323 9.518 -12.348 1.00 97.75 94 LEU A O 1
ATOM 739 N N . ASP A 1 95 ? 9.059 11.646 -12.530 1.00 96.75 95 ASP A N 1
ATOM 740 C CA . ASP A 1 95 ? 9.501 11.564 -13.929 1.00 96.75 95 ASP A CA 1
ATOM 741 C C . ASP A 1 95 ? 10.428 10.350 -14.174 1.00 96.75 95 ASP A C 1
ATOM 743 O O . ASP A 1 95 ? 11.504 10.264 -13.565 1.00 96.75 95 ASP A O 1
ATOM 747 N N . PRO A 1 96 ? 10.060 9.419 -15.079 1.00 96.06 96 PRO A N 1
ATOM 748 C CA . PRO A 1 96 ? 10.887 8.268 -15.417 1.00 96.06 96 PRO A CA 1
ATOM 749 C C . PRO A 1 96 ? 12.290 8.599 -15.941 1.00 96.06 96 PRO A C 1
ATOM 751 O O . PRO A 1 96 ? 13.167 7.743 -15.839 1.00 96.06 96 PRO A O 1
ATOM 754 N N . ILE A 1 97 ? 12.527 9.799 -16.488 1.00 94.94 97 ILE A N 1
ATOM 755 C CA . ILE A 1 97 ? 13.862 10.238 -16.929 1.00 94.94 97 ILE A CA 1
ATOM 756 C C . ILE A 1 97 ? 14.812 10.353 -15.733 1.00 94.94 97 ILE A C 1
ATOM 758 O O . ILE A 1 97 ? 15.970 9.952 -15.829 1.00 94.94 97 ILE A O 1
ATOM 762 N N . PHE A 1 98 ? 14.322 10.869 -14.604 1.00 94.62 98 PHE A N 1
ATOM 763 C CA . PHE A 1 98 ? 15.133 11.099 -13.410 1.00 94.62 98 PHE A CA 1
ATOM 764 C C . PHE A 1 98 ? 15.086 9.912 -12.438 1.00 94.62 98 PHE A C 1
ATOM 766 O O . PHE A 1 98 ? 16.113 9.479 -11.921 1.00 94.62 98 PHE A O 1
ATOM 773 N N . TRP A 1 99 ? 13.899 9.346 -12.208 1.00 95.62 99 TRP A N 1
ATOM 774 C CA . TRP A 1 99 ? 13.678 8.309 -11.191 1.00 95.62 99 TRP A CA 1
ATOM 775 C C . TRP A 1 99 ? 13.720 6.876 -11.743 1.00 95.62 99 TRP A C 1
ATOM 777 O O . TRP A 1 99 ? 13.722 5.906 -10.976 1.00 95.62 99 TRP A O 1
ATOM 787 N N . GLY A 1 100 ? 13.753 6.716 -13.069 1.00 95.06 100 GLY A N 1
ATOM 788 C CA . GLY A 1 100 ? 13.552 5.432 -13.736 1.00 95.06 100 GLY A CA 1
ATOM 789 C C . GLY A 1 100 ? 12.102 4.941 -13.646 1.00 95.06 100 GLY A C 1
ATOM 790 O O . GLY A 1 100 ? 11.203 5.629 -13.160 1.00 95.06 100 GLY A O 1
ATOM 791 N N . LEU A 1 101 ? 11.851 3.711 -14.109 1.00 96.19 101 LEU A N 1
ATOM 792 C CA . LEU A 1 101 ? 10.534 3.077 -13.987 1.00 96.19 101 LEU A CA 1
ATOM 793 C C . LEU A 1 101 ? 10.256 2.703 -12.525 1.00 96.19 101 LEU A C 1
ATOM 795 O O . LEU A 1 101 ? 10.592 1.603 -12.078 1.00 96.19 101 LEU A O 1
ATOM 799 N N . THR A 1 102 ? 9.650 3.631 -11.790 1.00 97.25 102 THR A N 1
ATOM 800 C CA . THR A 1 102 ? 9.245 3.418 -10.400 1.00 97.25 102 THR A CA 1
ATOM 801 C C . THR A 1 102 ? 8.176 2.335 -10.292 1.00 97.25 102 THR A C 1
ATOM 803 O O . THR A 1 102 ? 7.343 2.166 -11.184 1.00 97.25 102 THR A O 1
ATOM 806 N N . SER A 1 103 ? 8.194 1.600 -9.183 1.00 97.12 103 SER A N 1
ATOM 807 C CA . SER A 1 103 ? 7.243 0.523 -8.908 1.00 97.12 103 SER A CA 1
ATOM 808 C C . SER A 1 103 ? 6.577 0.730 -7.557 1.00 97.12 103 SER A C 1
ATOM 810 O O . SER A 1 103 ? 7.251 0.722 -6.528 1.00 97.12 103 SER A O 1
ATOM 812 N N . ALA A 1 104 ? 5.256 0.898 -7.564 1.00 97.12 104 ALA A N 1
ATOM 813 C CA . ALA A 1 104 ? 4.455 0.871 -6.350 1.00 97.12 104 ALA A CA 1
ATOM 814 C C . ALA A 1 104 ? 4.320 -0.585 -5.885 1.00 97.12 104 ALA A C 1
ATOM 816 O O . ALA A 1 104 ? 3.784 -1.436 -6.601 1.00 97.12 104 ALA A O 1
ATOM 817 N N . GLN A 1 105 ? 4.833 -0.873 -4.692 1.00 94.31 105 GLN A N 1
ATOM 818 C CA . GLN A 1 105 ? 4.847 -2.207 -4.105 1.00 94.31 105 GLN A CA 1
ATOM 819 C C . GLN A 1 105 ? 3.754 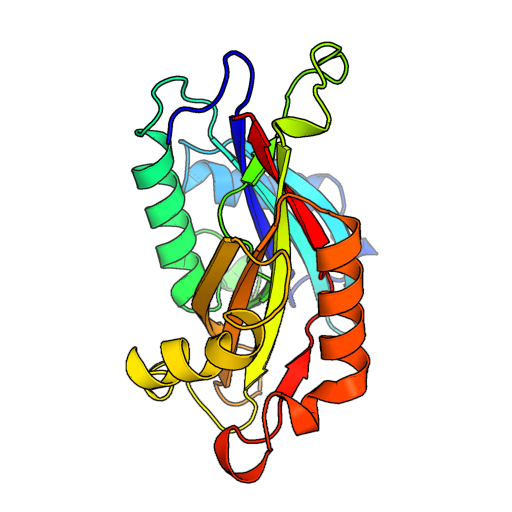-2.319 -3.047 1.00 94.31 105 GLN A C 1
ATOM 821 O O . GLN A 1 105 ? 2.589 -2.503 -3.388 1.00 94.31 105 GLN A O 1
ATOM 826 N N . GLN A 1 106 ? 4.103 -2.202 -1.766 1.00 94.38 106 GLN A N 1
ATOM 827 C CA . GLN A 1 106 ? 3.111 -2.207 -0.708 1.00 94.38 106 GLN A CA 1
ATOM 828 C C . GLN A 1 106 ? 2.248 -0.953 -0.812 1.00 94.38 106 GLN A C 1
ATOM 830 O O . GLN A 1 106 ? 2.782 0.145 -0.842 1.00 94.38 106 GLN A O 1
ATOM 835 N N . VAL A 1 107 ? 0.927 -1.096 -0.769 1.00 96.94 107 VAL A N 1
ATOM 836 C CA . VAL A 1 107 ? 0.004 0.025 -0.587 1.00 96.94 107 VAL A CA 1
ATOM 837 C C . VAL A 1 107 ? -0.892 -0.250 0.612 1.00 96.94 107 VAL A C 1
ATOM 839 O O . VAL A 1 107 ? -1.362 -1.370 0.827 1.00 96.94 107 VAL A O 1
ATOM 842 N N . THR A 1 108 ? -1.134 0.767 1.428 1.00 96.69 108 THR A N 1
ATOM 843 C CA . THR A 1 108 ? -2.138 0.694 2.491 1.00 96.69 108 THR A CA 1
ATOM 844 C C . THR A 1 108 ? -3.442 1.331 2.094 1.00 96.69 108 THR A C 1
ATOM 846 O O . THR A 1 108 ? -3.481 2.242 1.272 1.00 96.69 108 THR A O 1
ATOM 849 N N . LEU A 1 109 ? -4.517 0.872 2.730 1.00 92.62 109 LEU A N 1
ATOM 850 C CA . LEU A 1 109 ? -5.751 1.640 2.809 1.00 92.62 109 LEU A CA 1
ATOM 851 C C . LEU A 1 109 ? -5.625 2.742 3.873 1.00 92.62 109 LEU A C 1
ATOM 853 O O . LEU A 1 109 ? -4.748 2.635 4.734 1.00 92.62 109 LEU A O 1
ATOM 857 N N . PRO A 1 110 ? -6.466 3.791 3.832 1.00 91.81 110 PRO A N 1
ATOM 858 C CA . PRO A 1 110 ? -6.322 4.927 4.733 1.00 91.81 110 PRO A CA 1
ATOM 859 C C . PRO A 1 110 ? -6.420 4.509 6.205 1.00 91.81 110 PRO A C 1
ATOM 861 O O . PRO A 1 110 ? -7.252 3.670 6.556 1.00 91.81 110 PRO A O 1
ATOM 864 N N . TYR A 1 111 ? -5.597 5.111 7.058 1.00 91.19 111 TYR A N 1
ATOM 865 C CA . TYR A 1 111 ? -5.553 4.893 8.507 1.00 91.19 111 TYR A CA 1
ATOM 866 C C . TYR A 1 111 ? -5.445 6.223 9.267 1.00 91.19 111 TYR A C 1
ATOM 868 O O . TYR A 1 111 ? -5.410 7.294 8.656 1.00 91.19 111 TYR A O 1
ATOM 876 N N . LEU A 1 112 ? -5.477 6.162 10.601 1.00 87.94 112 LEU A N 1
ATOM 877 C CA . LEU A 1 112 ? -5.333 7.332 11.469 1.00 87.94 112 LEU A CA 1
ATOM 878 C C . LEU A 1 112 ? -3.888 7.533 11.913 1.00 87.94 112 LEU A C 1
ATOM 880 O O . LEU A 1 112 ? -3.245 6.593 12.382 1.00 87.94 112 LEU A O 1
ATOM 884 N N . VAL A 1 113 ? -3.434 8.781 11.847 1.00 88.12 113 VAL A N 1
ATOM 885 C CA . VAL A 1 113 ? -2.214 9.254 12.505 1.00 88.12 113 VAL A CA 1
ATOM 886 C C . VAL A 1 113 ? -2.571 10.376 13.470 1.00 88.12 113 VAL A C 1
ATOM 888 O O . VAL A 1 113 ? -3.455 11.188 13.195 1.00 88.12 113 VAL A O 1
ATOM 891 N N . SER A 1 114 ? -1.901 10.403 14.620 1.00 81.31 114 SER A N 1
ATOM 892 C CA . SER A 1 114 ? -1.995 11.521 15.555 1.00 81.31 114 SER A CA 1
ATOM 893 C C . SER A 1 114 ? -0.748 12.393 15.388 1.00 81.31 114 SER A C 1
ATOM 895 O O . SER A 1 114 ? 0.357 11.861 15.508 1.00 81.31 114 SER A O 1
ATOM 897 N N . PRO A 1 115 ? -0.890 13.704 15.135 1.00 71.62 115 PRO A N 1
ATOM 898 C CA . PRO A 1 115 ? 0.222 14.643 15.136 1.00 71.62 115 PRO A CA 1
ATOM 899 C C . PRO A 1 115 ? 0.778 14.859 16.552 1.00 71.62 115 PRO A C 1
ATOM 901 O O . PRO A 1 115 ? 1.927 15.269 16.690 1.00 71.62 115 PRO A O 1
ATOM 904 N N . SER A 1 116 ? -0.005 14.563 17.602 1.00 73.19 116 SER A N 1
ATOM 905 C CA . SER A 1 116 ? 0.460 14.627 18.988 1.00 73.19 116 SER A CA 1
ATOM 906 C C . SER A 1 116 ? 0.723 13.231 19.568 1.00 73.19 116 SER A C 1
ATOM 908 O O . SER A 1 116 ? -0.167 12.372 19.517 1.00 73.19 116 SER A O 1
ATOM 910 N N . PRO A 1 117 ? 1.892 12.995 20.190 1.00 63.28 117 PRO A N 1
ATOM 911 C CA . PRO A 1 117 ? 2.153 11.772 20.942 1.00 63.28 117 PRO A CA 1
ATOM 912 C C . PRO A 1 117 ? 1.336 11.677 22.246 1.00 63.28 117 PRO A C 1
ATOM 914 O O . PRO A 1 117 ? 1.275 10.599 22.827 1.00 63.28 117 PRO A O 1
ATOM 917 N N . THR A 1 118 ? 0.694 12.763 22.697 1.00 60.50 118 THR A N 1
ATOM 918 C CA . THR A 1 118 ? 0.016 12.871 24.006 1.00 60.50 118 THR A CA 1
ATOM 919 C C . THR A 1 118 ? -1.494 12.617 23.953 1.00 60.50 118 THR A C 1
ATOM 921 O O . THR A 1 118 ? -2.249 13.230 24.707 1.00 60.50 118 THR A O 1
ATOM 924 N N . MET A 1 119 ? -1.987 11.770 23.043 1.00 56.66 119 MET A N 1
ATOM 925 C CA . MET A 1 119 ? -3.392 11.342 23.113 1.00 56.66 119 MET A CA 1
ATOM 926 C C . MET A 1 119 ? -3.583 10.380 24.295 1.00 56.66 119 MET A C 1
ATOM 928 O O . MET A 1 119 ? -3.632 9.163 24.133 1.00 56.66 119 MET A O 1
ATOM 932 N N . ASP A 1 120 ? -3.683 10.969 25.487 1.00 48.81 120 ASP A N 1
ATOM 933 C CA . ASP A 1 120 ? -3.913 10.311 26.777 1.00 48.81 120 ASP A CA 1
ATOM 934 C C . ASP A 1 120 ? -5.370 9.844 26.955 1.00 48.81 120 ASP A C 1
ATOM 936 O O . ASP A 1 120 ? -5.681 9.117 27.894 1.00 48.81 120 ASP A O 1
ATOM 940 N N . ALA A 1 121 ? -6.273 10.180 26.028 1.00 55.06 121 ALA A N 1
ATOM 941 C CA . ALA A 1 121 ? -7.652 9.682 26.001 1.00 55.06 121 ALA A CA 1
ATOM 942 C C . ALA A 1 121 ? -7.770 8.288 25.343 1.00 55.06 121 ALA A C 1
ATOM 944 O O . ALA A 1 121 ? -8.735 8.000 24.643 1.00 55.06 121 ALA A O 1
ATOM 945 N N . TYR A 1 122 ? -6.773 7.420 25.539 1.00 59.41 122 TYR A N 1
ATOM 946 C CA . TYR A 1 122 ? -6.787 6.043 25.044 1.00 59.41 122 TYR A CA 1
ATOM 947 C C . TYR A 1 122 ? -7.818 5.221 25.827 1.00 59.41 122 TYR A C 1
ATOM 949 O O . TYR A 1 122 ? -7.553 4.805 26.955 1.00 59.41 122 TYR A O 1
ATOM 957 N N . SER A 1 123 ? -8.975 4.948 25.222 1.00 65.31 123 SER A N 1
ATOM 958 C CA . SER A 1 123 ? -9.837 3.857 25.673 1.00 65.31 123 SER A CA 1
ATOM 959 C C . SER A 1 123 ? -9.524 2.612 24.831 1.00 65.31 123 SER A C 1
ATOM 961 O O . SER A 1 123 ? -9.760 2.606 23.625 1.00 65.31 123 SER A O 1
ATOM 963 N N . PRO A 1 124 ? -8.965 1.538 25.417 1.00 65.56 124 PRO A N 1
ATOM 964 C CA . PRO A 1 124 ? -8.668 0.314 24.672 1.00 65.56 124 PRO A CA 1
ATOM 965 C C . PRO A 1 124 ? -9.902 -0.284 23.976 1.00 65.56 124 PRO A C 1
ATOM 967 O O . PRO A 1 124 ? -9.753 -0.980 22.973 1.00 65.56 124 PRO A O 1
ATOM 970 N N . ASP A 1 125 ? -11.100 0.002 24.490 1.00 71.31 125 ASP A N 1
ATOM 971 C CA . ASP A 1 125 ? -12.358 -0.573 24.013 1.00 71.31 125 ASP A CA 1
ATOM 972 C C . ASP A 1 125 ? -12.975 0.190 22.825 1.00 71.31 125 ASP A C 1
ATOM 974 O O . ASP A 1 125 ? -13.881 -0.330 22.174 1.00 71.31 125 ASP A O 1
ATOM 978 N N . SER A 1 126 ? -12.485 1.393 22.503 1.00 78.62 126 SER A N 1
ATOM 979 C CA . SER A 1 126 ? -12.978 2.203 21.378 1.00 78.62 126 SER A CA 1
ATOM 980 C C . SER A 1 126 ? -12.130 2.061 20.112 1.00 78.62 126 SER A C 1
ATOM 982 O O . SER A 1 126 ? -12.514 2.540 19.045 1.00 78.62 126 SER A O 1
ATOM 984 N N . ILE A 1 127 ? -10.982 1.380 20.166 1.00 84.44 127 ILE A N 1
ATOM 985 C CA . ILE A 1 127 ? -10.040 1.398 19.044 1.00 84.44 127 ILE A CA 1
ATOM 986 C C . ILE A 1 127 ? -10.312 0.270 18.060 1.00 84.44 127 ILE A C 1
ATOM 988 O O . ILE A 1 127 ? -10.237 -0.923 18.355 1.00 84.44 127 ILE A O 1
ATOM 992 N N . VAL A 1 128 ? -10.521 0.671 16.813 1.00 90.88 128 VAL A N 1
ATOM 993 C CA . VAL A 1 128 ? -10.550 -0.247 15.684 1.00 90.88 128 VAL A CA 1
ATOM 994 C C . VAL A 1 128 ? -9.146 -0.338 15.098 1.00 90.88 128 VAL A C 1
ATOM 996 O O . VAL A 1 128 ? -8.589 0.646 14.607 1.00 90.88 128 VAL A O 1
ATOM 999 N N . HIS A 1 129 ? -8.577 -1.537 15.109 1.00 93.31 129 HIS A N 1
ATOM 1000 C CA . HIS A 1 129 ? -7.305 -1.850 14.474 1.00 93.31 129 HIS A CA 1
ATOM 1001 C C . HIS A 1 129 ? -7.508 -2.412 13.069 1.00 93.31 129 HIS A C 1
ATOM 1003 O O . HIS A 1 129 ? -8.544 -2.992 12.742 1.00 93.31 129 HIS A O 1
ATOM 1009 N N . SER A 1 130 ? -6.474 -2.294 12.244 1.00 95.88 130 SER A N 1
ATOM 1010 C CA . SER A 1 130 ? -6.474 -2.769 10.872 1.00 95.88 130 SER A CA 1
ATOM 1011 C C . SER A 1 130 ? -5.139 -3.407 10.496 1.00 95.88 130 SER A C 1
ATOM 1013 O O . SER A 1 130 ? -4.090 -2.788 10.645 1.00 95.88 130 SER A O 1
ATOM 1015 N N . LEU A 1 131 ? -5.174 -4.641 9.997 1.00 97.62 131 LEU A N 1
ATOM 1016 C CA . LEU A 1 131 ? -4.047 -5.340 9.385 1.00 97.62 131 LEU A CA 1
ATOM 1017 C C . LEU A 1 131 ? -4.007 -5.015 7.899 1.00 97.62 131 LEU A C 1
ATOM 1019 O O . LEU A 1 131 ? -4.959 -5.325 7.184 1.00 97.62 131 LEU A O 1
ATOM 1023 N N . HIS A 1 132 ? -2.894 -4.457 7.431 1.00 97.75 132 HIS A N 1
ATOM 1024 C CA . HIS A 1 132 ? -2.626 -4.226 6.016 1.00 97.75 132 HIS A CA 1
ATOM 1025 C C . HIS A 1 132 ? -1.530 -5.176 5.540 1.00 97.75 132 HIS A C 1
ATOM 1027 O O . HIS A 1 132 ? -0.432 -5.186 6.097 1.00 97.75 132 HIS A O 1
ATOM 1033 N N . ILE A 1 133 ? -1.808 -5.946 4.492 1.00 97.56 133 ILE A N 1
ATOM 1034 C CA . ILE A 1 133 ? -0.859 -6.882 3.878 1.00 97.56 133 ILE A CA 1
ATOM 1035 C C . ILE A 1 133 ? -1.008 -6.843 2.364 1.00 97.56 133 ILE A C 1
ATOM 1037 O O . ILE A 1 133 ? -2.112 -6.709 1.849 1.00 97.56 133 ILE A O 1
ATOM 1041 N N . ASN A 1 134 ? 0.110 -6.923 1.647 1.00 98.06 134 ASN A N 1
ATOM 1042 C CA . ASN A 1 134 ? 0.119 -6.879 0.191 1.00 98.06 134 ASN A CA 1
ATOM 1043 C C . ASN A 1 134 ? 0.615 -8.209 -0.369 1.00 98.06 134 ASN A C 1
ATOM 1045 O O . ASN A 1 134 ? 1.568 -8.788 0.153 1.00 98.06 134 ASN A O 1
ATOM 1049 N N . LEU A 1 135 ? -0.041 -8.698 -1.419 1.00 98.19 135 LEU A N 1
ATOM 1050 C CA . LEU A 1 135 ? 0.302 -9.949 -2.086 1.00 98.19 135 LEU A CA 1
ATOM 1051 C C . LEU A 1 135 ? 0.497 -9.723 -3.583 1.00 98.19 135 LEU A C 1
ATOM 1053 O O . LEU A 1 135 ? -0.280 -9.005 -4.209 1.00 98.19 135 LEU A O 1
ATOM 1057 N N . ILE A 1 136 ? 1.508 -10.372 -4.160 1.00 98.19 136 ILE A N 1
ATOM 1058 C CA . ILE A 1 136 ? 1.745 -10.433 -5.607 1.00 98.19 136 ILE A CA 1
ATOM 1059 C C . ILE A 1 136 ? 1.097 -11.697 -6.153 1.00 98.19 136 ILE A C 1
ATOM 1061 O O . ILE A 1 136 ? 1.331 -12.784 -5.629 1.00 98.19 136 ILE A O 1
ATOM 1065 N N . MET A 1 137 ? 0.360 -11.568 -7.252 1.00 98.06 137 MET A N 1
ATOM 1066 C CA . MET A 1 137 ? -0.167 -12.687 -8.026 1.00 98.06 137 MET A CA 1
ATOM 1067 C C . MET A 1 137 ? 0.692 -12.909 -9.269 1.00 98.06 137 MET A C 1
ATOM 1069 O O . MET A 1 137 ? 0.581 -12.184 -10.256 1.00 98.06 137 MET A O 1
ATOM 1073 N N . HIS A 1 138 ? 1.569 -13.911 -9.242 1.00 97.88 138 HIS A N 1
ATOM 1074 C CA . HIS A 1 138 ? 2.599 -14.065 -10.276 1.00 97.88 138 HIS A CA 1
ATOM 1075 C C . HIS A 1 138 ? 2.057 -14.448 -11.657 1.00 97.88 138 HIS A C 1
ATOM 1077 O O . HIS A 1 138 ? 2.717 -14.163 -12.655 1.00 97.88 138 HIS A O 1
ATOM 1083 N N . ALA A 1 139 ? 0.886 -15.085 -11.707 1.00 97.25 139 ALA A N 1
ATOM 1084 C CA . ALA A 1 139 ? 0.269 -15.601 -12.929 1.00 97.25 139 ALA A CA 1
ATOM 1085 C C . ALA A 1 139 ? -0.881 -14.725 -13.461 1.00 97.25 139 ALA A C 1
ATOM 1087 O O . ALA A 1 139 ? -1.541 -15.098 -14.432 1.00 97.25 139 ALA A O 1
ATOM 1088 N N . HIS A 1 140 ? -1.172 -13.592 -12.817 1.00 98.00 140 HIS A N 1
ATOM 1089 C CA . HIS A 1 140 ? -2.379 -12.812 -13.090 1.00 98.00 140 HIS A CA 1
ATOM 1090 C C . HIS A 1 140 ? -2.070 -11.328 -13.234 1.00 98.00 140 HIS A C 1
ATOM 1092 O O . HIS A 1 140 ? -1.111 -10.831 -12.661 1.00 98.00 140 HIS A O 1
ATOM 1098 N N . VAL A 1 141 ? -2.923 -10.625 -13.975 1.00 97.81 141 VAL A N 1
ATOM 1099 C CA . VAL A 1 141 ? -2.920 -9.163 -14.142 1.00 97.81 141 VAL A CA 1
ATOM 1100 C C . VAL A 1 141 ? -4.179 -8.567 -13.497 1.00 97.81 141 VAL A C 1
ATOM 1102 O O . VAL A 1 141 ? -5.142 -9.304 -13.265 1.00 97.81 141 VAL A O 1
ATOM 1105 N N . PRO A 1 142 ? -4.253 -7.260 -13.188 1.00 96.81 142 PRO A N 1
ATOM 1106 C CA . PRO A 1 142 ? -5.364 -6.738 -12.382 1.00 96.81 142 PRO A CA 1
ATOM 1107 C C . PRO A 1 142 ? -6.765 -6.867 -12.973 1.00 96.81 142 PRO A C 1
ATOM 1109 O O . PRO A 1 142 ? -7.737 -6.824 -12.214 1.00 96.81 142 PRO A O 1
ATOM 1112 N N . SER A 1 143 ? -6.916 -7.018 -14.290 1.00 97.25 143 SER A N 1
ATOM 1113 C CA . SER A 1 143 ? -8.218 -7.298 -14.913 1.00 97.25 143 SER A CA 1
ATOM 1114 C C . SER A 1 143 ? -8.762 -8.680 -14.531 1.00 97.25 143 SER A C 1
ATOM 1116 O O . SER A 1 143 ? -9.976 -8.836 -14.417 1.00 97.25 143 SER A O 1
ATOM 1118 N N . TRP A 1 144 ? -7.886 -9.647 -14.233 1.00 97.44 144 TRP A N 1
ATOM 1119 C CA . TRP A 1 144 ? -8.271 -10.981 -13.770 1.00 97.44 144 TRP A CA 1
ATOM 1120 C C . TRP A 1 144 ? -8.949 -10.938 -12.395 1.00 97.44 144 TRP A C 1
ATOM 1122 O O . TRP A 1 144 ? -9.899 -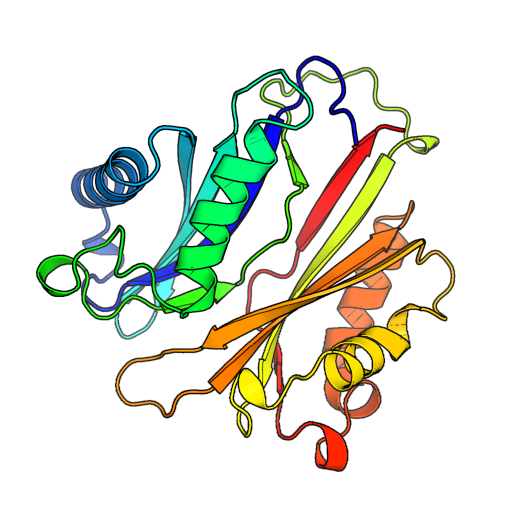11.675 -12.166 1.00 97.44 144 TRP A O 1
ATOM 1132 N N . LEU A 1 145 ? -8.527 -10.043 -11.493 1.00 96.19 145 LEU A N 1
ATOM 1133 C CA . LEU A 1 145 ? -9.141 -9.847 -10.172 1.00 96.19 145 LEU A CA 1
ATOM 1134 C C . LEU A 1 145 ? -10.472 -9.087 -10.262 1.00 96.19 145 LEU A C 1
ATOM 1136 O O . LEU A 1 145 ? -10.574 -7.921 -9.883 1.00 96.19 145 LEU A O 1
ATOM 1140 N N . THR A 1 146 ? -11.509 -9.713 -10.801 1.00 96.44 146 THR A N 1
ATOM 1141 C CA . THR A 1 146 ? -12.868 -9.150 -10.805 1.00 96.44 146 THR A CA 1
ATOM 1142 C C . THR A 1 146 ? -13.392 -8.934 -9.381 1.00 96.44 146 THR A C 1
ATOM 1144 O O . THR A 1 146 ? -12.845 -9.479 -8.424 1.00 96.44 146 THR A O 1
ATOM 1147 N N . ARG A 1 147 ? -14.492 -8.185 -9.226 1.00 95.31 147 ARG A N 1
ATOM 1148 C CA . ARG A 1 147 ? -15.148 -7.999 -7.920 1.00 95.31 147 ARG A CA 1
ATOM 1149 C C . ARG A 1 147 ? -15.437 -9.335 -7.223 1.00 95.31 147 ARG A C 1
ATOM 1151 O O . ARG A 1 147 ? -15.069 -9.497 -6.067 1.00 95.31 147 ARG A O 1
ATOM 1158 N N . THR A 1 148 ? -16.005 -10.305 -7.941 1.00 97.25 148 THR A N 1
ATOM 1159 C CA . THR A 1 148 ? -16.305 -11.649 -7.416 1.00 97.25 148 THR A CA 1
ATOM 1160 C C . THR A 1 148 ? -15.051 -12.376 -6.930 1.00 97.25 148 THR A C 1
ATOM 1162 O O . THR A 1 148 ? -15.062 -13.007 -5.872 1.00 97.25 148 THR A O 1
ATOM 1165 N N . ARG A 1 149 ? -13.938 -12.266 -7.668 1.00 97.69 149 ARG A N 1
ATOM 1166 C CA . ARG A 1 149 ? -12.659 -12.836 -7.229 1.00 97.69 149 ARG A CA 1
ATOM 1167 C C . ARG A 1 149 ? -12.108 -12.085 -6.024 1.00 97.69 149 ARG A C 1
ATOM 1169 O O . ARG A 1 149 ? -11.699 -12.735 -5.081 1.00 97.69 149 ARG A O 1
ATOM 1176 N N . SER A 1 150 ? -12.164 -10.758 -5.977 1.00 96.38 150 SER A N 1
ATOM 1177 C CA . SER A 1 150 ? -11.769 -10.002 -4.781 1.00 96.38 150 SER A CA 1
ATOM 1178 C C . SER A 1 150 ? -12.595 -10.388 -3.548 1.00 96.38 150 SER A C 1
ATOM 1180 O O . SER A 1 150 ? -12.030 -10.584 -2.478 1.00 96.38 150 SER A O 1
ATOM 1182 N N . GLU A 1 151 ? -13.908 -10.578 -3.689 1.00 96.62 151 GLU A N 1
ATOM 1183 C CA . GLU A 1 151 ? -14.785 -11.038 -2.602 1.00 96.62 151 GLU A CA 1
ATOM 1184 C C . GLU A 1 151 ? -14.441 -12.461 -2.137 1.00 96.62 151 GLU A C 1
ATOM 1186 O O . GLU A 1 151 ? -14.449 -12.728 -0.935 1.00 96.62 151 GLU A O 1
ATOM 1191 N N . SER A 1 152 ? -14.085 -13.346 -3.073 1.00 97.25 152 SER A N 1
ATOM 1192 C CA . SER A 1 152 ? -13.602 -14.701 -2.773 1.00 97.25 152 SER A CA 1
ATOM 1193 C C . SER A 1 152 ? -12.216 -14.685 -2.121 1.00 97.25 152 SER A C 1
ATOM 1195 O O . SER A 1 152 ? -11.934 -15.504 -1.253 1.00 97.25 152 SER A O 1
ATOM 1197 N N . PHE A 1 153 ? -11.358 -13.732 -2.497 1.00 97.06 153 PHE A N 1
ATOM 1198 C CA . PHE A 1 153 ? -9.999 -13.592 -1.971 1.00 97.06 153 PHE A CA 1
ATOM 1199 C C . PHE A 1 153 ? -10.006 -13.245 -0.482 1.00 97.06 153 PHE A C 1
ATOM 1201 O O . PHE A 1 153 ? -9.185 -13.754 0.272 1.00 97.06 153 PHE A O 1
ATOM 1208 N N . ILE A 1 154 ? -10.954 -12.408 -0.052 1.00 97.38 154 ILE A N 1
ATOM 1209 C CA . ILE A 1 154 ? -11.102 -11.989 1.350 1.00 97.38 154 ILE A CA 1
ATOM 1210 C C . ILE A 1 154 ? -12.003 -12.917 2.177 1.00 97.38 154 ILE A C 1
ATOM 1212 O O . ILE A 1 154 ? -12.096 -12.762 3.396 1.00 97.38 154 ILE A O 1
ATOM 1216 N N . ALA A 1 155 ? -12.679 -13.878 1.538 1.00 97.06 155 ALA A N 1
ATOM 1217 C CA . ALA A 1 155 ? -13.612 -14.789 2.195 1.00 97.06 155 ALA A CA 1
ATOM 1218 C C . ALA A 1 155 ? -13.024 -15.532 3.413 1.00 97.06 155 ALA A C 1
ATOM 1220 O O . ALA A 1 155 ? -13.739 -15.611 4.415 1.00 97.06 155 ALA A O 1
ATOM 1221 N N . PRO A 1 156 ? -11.747 -15.984 3.415 1.00 96.81 156 PRO A N 1
ATOM 1222 C CA . PRO A 1 156 ? -11.169 -16.680 4.567 1.00 96.81 156 PRO A CA 1
ATOM 1223 C C . PRO A 1 156 ? -11.177 -15.881 5.878 1.00 96.81 156 PRO A C 1
ATOM 1225 O O . PRO A 1 156 ? -11.101 -16.476 6.949 1.00 96.81 156 PRO A O 1
ATOM 1228 N N . PHE A 1 157 ? -11.257 -14.547 5.819 1.00 96.38 157 PHE A N 1
ATOM 1229 C CA . PHE A 1 157 ? -11.227 -13.687 7.009 1.00 96.38 157 PHE A CA 1
ATOM 1230 C C . PHE A 1 157 ? -12.619 -13.315 7.508 1.00 96.38 157 PHE A C 1
ATOM 1232 O O . PHE A 1 157 ? -12.787 -13.053 8.694 1.00 96.38 157 PHE A O 1
ATOM 1239 N N . LYS A 1 158 ? -13.637 -13.336 6.638 1.00 94.12 158 LYS A N 1
ATOM 1240 C CA . LYS A 1 158 ? -15.014 -12.969 7.011 1.00 94.12 158 LYS A CA 1
ATOM 1241 C C . LYS A 1 158 ? -15.592 -13.866 8.107 1.00 94.12 158 LYS A C 1
ATOM 1243 O O . LYS A 1 158 ? -16.421 -13.410 8.881 1.00 94.12 158 LYS A O 1
ATOM 1248 N N . SER A 1 159 ? -15.156 -15.122 8.175 1.00 90.50 159 SER A N 1
ATOM 1249 C CA . SER A 1 159 ? -15.608 -16.094 9.174 1.00 90.50 159 SER A CA 1
ATOM 1250 C C . SER A 1 159 ? -14.704 -16.180 10.408 1.00 90.50 159 SER A C 1
ATOM 1252 O O . SER A 1 159 ? -14.956 -17.013 11.278 1.00 90.50 159 SER A O 1
ATOM 1254 N N . LYS A 1 160 ? -13.628 -15.385 10.498 1.00 95.19 160 LYS A N 1
ATOM 1255 C CA . LYS A 1 160 ? -12.694 -15.469 11.629 1.00 95.19 160 LYS A CA 1
ATOM 1256 C C . LYS A 1 160 ? -13.220 -14.692 12.836 1.00 95.19 160 LYS A C 1
ATOM 1258 O O . LYS A 1 160 ? -13.523 -13.504 12.688 1.00 95.19 160 LYS A O 1
ATOM 1263 N N . PRO A 1 161 ? -13.261 -15.306 14.035 1.00 93.81 161 PRO A N 1
ATOM 1264 C CA . PRO A 1 161 ? -13.655 -14.617 15.257 1.00 93.81 161 PRO A CA 1
ATOM 1265 C C . PRO A 1 161 ? -12.879 -13.311 15.461 1.00 93.81 161 PRO A C 1
ATOM 1267 O O . PRO A 1 161 ? -11.660 -13.263 15.298 1.00 93.81 161 PRO A O 1
ATOM 1270 N N . GLY A 1 162 ? -13.599 -12.244 15.804 1.00 91.06 162 GLY A N 1
ATOM 1271 C CA . GLY A 1 162 ? -13.022 -10.916 16.024 1.00 91.06 162 GLY A CA 1
ATOM 1272 C C . GLY A 1 162 ? -12.763 -10.093 14.758 1.00 91.06 162 GLY A C 1
ATOM 1273 O O . GLY A 1 162 ? -12.354 -8.941 14.886 1.00 91.06 162 GLY A O 1
ATOM 1274 N N . THR A 1 163 ? -13.001 -10.625 13.554 1.00 96.19 163 THR A N 1
ATOM 1275 C CA . THR A 1 163 ? -12.938 -9.829 12.317 1.00 96.19 163 THR A CA 1
ATOM 1276 C C . THR A 1 163 ? -14.220 -9.020 12.141 1.00 96.19 163 THR A C 1
ATOM 1278 O O . THR A 1 163 ? -15.303 -9.585 12.033 1.00 96.19 163 THR A O 1
ATOM 1281 N N . LEU A 1 164 ? -14.095 -7.695 12.084 1.00 95.38 164 LEU A N 1
ATOM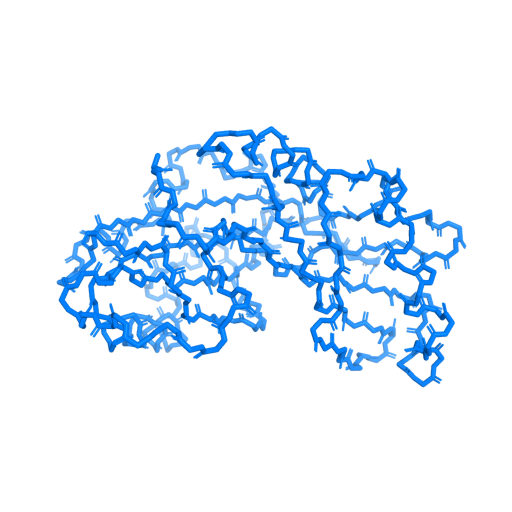 1282 C CA . LEU A 1 164 ? -15.206 -6.763 11.850 1.00 95.38 164 LEU A CA 1
ATOM 1283 C C . LEU A 1 164 ? -15.483 -6.562 10.363 1.00 95.38 164 LEU A C 1
ATOM 1285 O O . LEU A 1 164 ? -16.616 -6.347 9.944 1.00 95.38 164 LEU A O 1
ATOM 1289 N N . GLY A 1 165 ? -14.431 -6.620 9.554 1.00 95.81 165 GLY A N 1
ATOM 1290 C CA . GLY A 1 165 ? -14.520 -6.389 8.126 1.00 95.81 165 GLY A CA 1
ATOM 1291 C C . GLY A 1 165 ? -13.233 -6.768 7.421 1.00 95.81 165 GLY A C 1
ATOM 1292 O O . GLY A 1 165 ? -12.158 -6.826 8.019 1.00 95.81 165 GLY A O 1
ATOM 1293 N N . SER A 1 166 ? -13.352 -7.030 6.128 1.00 97.12 166 SER A N 1
ATOM 1294 C CA . SER A 1 166 ? -12.210 -7.196 5.243 1.00 97.12 166 SER A CA 1
ATOM 1295 C C . SER A 1 166 ? -12.501 -6.544 3.902 1.00 97.12 166 SER A C 1
ATOM 1297 O O . SER A 1 166 ? -13.645 -6.502 3.447 1.00 97.12 166 SER A O 1
ATOM 1299 N N . THR A 1 167 ? -11.464 -6.012 3.274 1.00 96.56 167 THR A N 1
ATOM 1300 C CA . THR A 1 167 ? -11.545 -5.439 1.934 1.00 96.56 167 THR A CA 1
ATOM 1301 C C . THR A 1 167 ? -10.240 -5.684 1.192 1.00 96.56 167 THR A C 1
ATOM 1303 O O . THR A 1 167 ? -9.198 -5.941 1.796 1.00 96.56 167 THR A O 1
ATOM 1306 N N . ALA A 1 168 ? -10.313 -5.643 -0.131 1.00 96.38 168 ALA A N 1
ATOM 1307 C CA . ALA A 1 168 ? -9.172 -5.797 -1.010 1.00 96.38 168 ALA A CA 1
ATOM 1308 C C . ALA A 1 168 ? -9.161 -4.658 -2.023 1.00 96.38 168 ALA A C 1
ATOM 1310 O O . ALA A 1 168 ? -10.169 -4.370 -2.673 1.00 96.38 168 ALA A O 1
ATOM 1311 N N . TRP A 1 169 ? -7.998 -4.049 -2.195 1.00 96.56 169 TRP A N 1
ATOM 1312 C CA . TRP A 1 169 ? -7.714 -3.119 -3.272 1.00 96.56 169 TRP A CA 1
ATOM 1313 C C . TRP A 1 169 ? -6.623 -3.713 -4.149 1.00 96.56 169 TRP A C 1
ATOM 1315 O O . TRP A 1 169 ? -5.677 -4.313 -3.657 1.00 96.56 169 TRP A O 1
ATOM 1325 N N . LYS A 1 170 ? -6.771 -3.595 -5.463 1.00 96.62 170 LYS A N 1
ATOM 1326 C CA . LYS A 1 170 ? -5.821 -4.152 -6.429 1.00 96.62 170 LYS A CA 1
ATOM 1327 C C . LYS A 1 170 ? -5.073 -3.031 -7.131 1.00 96.62 170 LYS A C 1
ATOM 1329 O O . LYS A 1 170 ? -5.642 -1.962 -7.334 1.00 96.62 170 LYS A O 1
ATOM 1334 N N . HIS A 1 171 ? -3.874 -3.305 -7.623 1.00 97.81 171 HIS A N 1
ATOM 1335 C CA . HIS A 1 171 ? -3.110 -2.446 -8.534 1.00 97.81 171 HIS A CA 1
ATOM 1336 C C . HIS A 1 171 ? -2.225 -3.281 -9.454 1.00 97.81 171 HIS A C 1
ATOM 1338 O O . HIS A 1 171 ? -2.067 -4.489 -9.254 1.00 97.81 171 HIS A O 1
ATOM 1344 N N . ASP A 1 172 ? -1.719 -2.650 -10.505 1.00 98.25 172 ASP A N 1
ATOM 1345 C CA . ASP A 1 172 ? -0.660 -3.233 -11.319 1.00 98.25 172 ASP A CA 1
ATOM 1346 C C . ASP A 1 172 ? 0.602 -3.406 -10.464 1.00 98.25 172 ASP A C 1
ATOM 1348 O O . ASP A 1 172 ? 0.934 -2.563 -9.636 1.00 98.25 172 ASP A O 1
ATOM 1352 N N . TYR A 1 173 ? 1.315 -4.509 -10.659 1.00 97.94 173 TYR A N 1
ATOM 1353 C CA . TYR A 1 173 ? 2.655 -4.714 -10.129 1.00 97.94 173 TYR A CA 1
ATOM 1354 C C . TYR A 1 173 ? 3.627 -4.692 -11.301 1.00 97.94 173 TYR A C 1
ATOM 1356 O O . TYR A 1 173 ? 3.731 -5.657 -12.068 1.00 97.94 173 TYR A O 1
ATOM 1364 N N . VAL A 1 174 ? 4.301 -3.557 -11.451 1.00 97.19 174 VAL A N 1
ATOM 1365 C CA . VAL A 1 174 ? 5.249 -3.281 -12.530 1.00 97.19 174 VAL A CA 1
ATOM 1366 C C . VAL A 1 174 ? 6.654 -3.409 -11.966 1.00 97.19 174 VAL A C 1
ATOM 1368 O O . VAL A 1 174 ? 6.943 -2.833 -10.931 1.00 97.19 174 VAL A O 1
ATOM 1371 N N . MET A 1 175 ? 7.542 -4.153 -12.618 1.00 95.00 175 MET A N 1
ATOM 1372 C CA . MET A 1 175 ? 8.965 -4.201 -12.263 1.00 95.00 175 MET A CA 1
ATOM 1373 C C . MET A 1 175 ? 9.799 -4.192 -13.548 1.00 95.00 175 MET A C 1
ATOM 1375 O O . MET A 1 175 ? 9.383 -4.819 -14.529 1.00 95.00 175 MET A O 1
ATOM 1379 N N . PRO A 1 176 ? 10.980 -3.546 -13.567 1.00 90.94 176 PRO A N 1
ATOM 1380 C CA . PRO A 1 176 ? 11.846 -3.541 -14.742 1.00 90.94 176 PRO A CA 1
ATOM 1381 C C . PRO A 1 176 ? 12.142 -4.958 -15.250 1.00 90.94 176 PRO A C 1
ATOM 1383 O O . PRO A 1 176 ? 12.534 -5.839 -14.481 1.00 90.94 176 PRO A O 1
ATOM 1386 N N . HIS A 1 177 ? 11.954 -5.179 -16.554 1.00 92.50 177 HIS A N 1
ATOM 1387 C CA . HIS A 1 177 ? 12.203 -6.458 -17.240 1.00 92.50 177 HIS A CA 1
ATOM 1388 C C . HIS A 1 177 ? 11.426 -7.665 -16.684 1.00 92.50 177 HIS A C 1
ATOM 1390 O O . HIS A 1 177 ? 11.831 -8.814 -16.873 1.00 92.50 177 HIS A O 1
ATOM 1396 N N . LYS A 1 178 ? 10.315 -7.432 -15.979 1.00 94.50 178 LYS A N 1
ATOM 1397 C CA . LYS A 1 178 ? 9.401 -8.486 -15.528 1.00 94.50 178 LYS A CA 1
ATOM 1398 C C . LYS A 1 178 ? 8.045 -8.318 -16.216 1.00 94.50 178 LYS A C 1
ATOM 1400 O O . LYS A 1 178 ? 7.653 -7.192 -16.513 1.00 94.50 178 LYS A O 1
ATOM 1405 N N .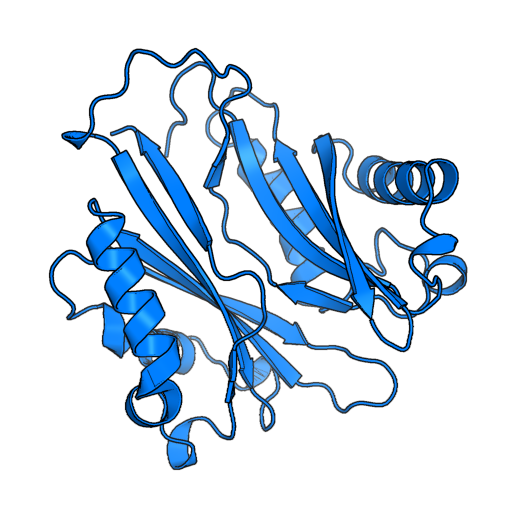 PRO A 1 179 ? 7.316 -9.419 -16.467 1.00 96.94 179 PRO A N 1
ATOM 1406 C CA . PRO A 1 179 ? 5.950 -9.319 -16.963 1.00 96.94 179 PRO A CA 1
ATOM 1407 C C . PRO A 1 179 ? 5.067 -8.591 -15.944 1.00 96.94 179 PRO A C 1
ATOM 1409 O O . PRO A 1 179 ? 5.277 -8.728 -14.734 1.00 96.94 179 PRO A O 1
ATOM 1412 N N . LEU A 1 180 ? 4.068 -7.862 -16.447 1.00 97.25 180 LEU A N 1
ATOM 1413 C CA . LEU A 1 180 ? 3.028 -7.237 -15.632 1.00 97.25 180 LEU A CA 1
ATOM 1414 C C . LEU A 1 180 ? 2.332 -8.292 -14.764 1.00 97.25 180 LEU A C 1
ATOM 1416 O O . LEU A 1 180 ? 1.985 -9.373 -15.243 1.00 97.25 180 LEU A O 1
ATOM 1420 N N . ARG A 1 181 ? 2.112 -7.963 -13.491 1.00 98.12 181 ARG A N 1
ATOM 1421 C CA . ARG A 1 181 ? 1.402 -8.811 -12.526 1.00 98.12 181 ARG A CA 1
ATOM 1422 C C . ARG A 1 181 ? 0.331 -8.009 -11.799 1.00 98.12 181 ARG A C 1
ATOM 1424 O O . ARG A 1 181 ? 0.294 -6.786 -11.891 1.00 98.12 181 ARG A O 1
ATOM 1431 N N . ALA A 1 182 ? -0.529 -8.688 -11.055 1.00 97.81 182 ALA A N 1
ATOM 1432 C CA . ALA A 1 182 ? -1.439 -8.057 -10.117 1.00 97.81 182 ALA A CA 1
ATOM 1433 C C . ALA A 1 182 ? -0.822 -8.023 -8.722 1.00 97.81 182 ALA A C 1
ATOM 1435 O O . ALA A 1 182 ? -0.228 -9.005 -8.274 1.00 97.81 182 ALA A O 1
ATOM 1436 N N . ALA A 1 183 ? -1.036 -6.919 -8.022 1.00 98.06 183 ALA A N 1
ATOM 1437 C CA . ALA A 1 183 ? -0.866 -6.831 -6.584 1.00 98.06 183 ALA A CA 1
ATOM 1438 C C . ALA A 1 183 ? -2.212 -6.561 -5.908 1.00 98.06 183 ALA A C 1
ATOM 1440 O O . ALA A 1 183 ? -3.103 -5.925 -6.485 1.00 98.06 183 ALA A O 1
ATOM 1441 N N . VAL A 1 184 ? -2.365 -7.081 -4.692 1.00 97.88 184 VAL A N 1
ATOM 1442 C CA . VAL A 1 184 ? -3.559 -6.918 -3.858 1.00 97.88 184 VAL A CA 1
ATOM 1443 C C . VAL A 1 184 ? -3.154 -6.445 -2.476 1.00 97.88 184 VAL A C 1
ATOM 1445 O O . VAL A 1 184 ? -2.485 -7.177 -1.753 1.00 97.88 184 VAL A O 1
ATOM 1448 N N . ALA A 1 185 ? -3.620 -5.260 -2.099 1.00 97.75 185 ALA A N 1
ATOM 1449 C CA . ALA A 1 185 ? -3.634 -4.762 -0.736 1.00 97.75 185 ALA A CA 1
ATOM 1450 C C . ALA A 1 185 ? -4.884 -5.294 -0.024 1.00 97.75 185 ALA A C 1
ATOM 1452 O O . ALA A 1 185 ? -6.012 -4.915 -0.344 1.00 97.75 185 ALA A O 1
ATOM 1453 N N . LEU A 1 186 ? -4.685 -6.189 0.935 1.00 97.62 186 LEU A N 1
ATOM 1454 C CA . LEU A 1 186 ? -5.710 -6.698 1.833 1.00 97.62 186 LEU A CA 1
ATOM 1455 C C . LEU A 1 186 ? -5.741 -5.844 3.103 1.00 97.62 186 LEU A C 1
ATOM 1457 O O . LEU A 1 186 ? -4.700 -5.571 3.705 1.00 97.62 186 LEU A O 1
ATOM 1461 N N . GLN A 1 187 ? -6.947 -5.492 3.533 1.00 97.38 187 GLN A N 1
ATOM 1462 C CA . GLN A 1 187 ? -7.224 -4.899 4.833 1.00 97.38 187 GLN A CA 1
ATOM 1463 C C . GLN A 1 187 ? -8.145 -5.828 5.624 1.00 97.38 187 GLN A C 1
ATOM 1465 O O . GLN A 1 187 ? -9.181 -6.249 5.106 1.00 97.38 187 GLN A O 1
ATOM 1470 N N . VAL A 1 188 ? -7.785 -6.124 6.872 1.00 97.75 188 VAL A N 1
ATOM 1471 C CA . VAL A 1 188 ? -8.626 -6.863 7.826 1.00 97.75 188 VAL A CA 1
ATOM 1472 C C . VAL A 1 188 ? -8.756 -6.043 9.099 1.00 97.75 188 VAL A C 1
ATOM 1474 O O . VAL A 1 188 ? -7.756 -5.580 9.632 1.00 97.75 188 VAL A O 1
ATOM 1477 N N . VAL A 1 189 ? -9.976 -5.864 9.588 1.00 96.75 189 VAL A N 1
ATOM 1478 C CA . VAL A 1 189 ? -10.296 -4.933 10.674 1.00 96.75 189 VAL A CA 1
ATOM 1479 C C . VAL A 1 189 ? -10.756 -5.700 11.918 1.00 96.75 189 VAL A C 1
ATOM 1481 O O . VAL A 1 189 ? -11.512 -6.662 11.793 1.00 96.75 189 VAL A O 1
ATOM 1484 N N . SER A 1 190 ? -10.313 -5.300 13.113 1.00 95.81 190 SER A N 1
ATOM 1485 C CA . SER A 1 190 ? -10.674 -5.929 14.395 1.00 95.81 190 SER A CA 1
ATOM 1486 C C . SER A 1 190 ? -10.585 -4.937 15.556 1.00 95.81 190 SER A C 1
ATOM 1488 O O . SER A 1 190 ? -9.744 -4.046 15.529 1.00 95.81 190 SER A O 1
ATOM 1490 N N . PHE A 1 191 ? -11.359 -5.152 16.622 1.00 93.31 191 PHE A N 1
ATOM 1491 C CA . PHE A 1 191 ? -11.121 -4.513 17.927 1.00 93.31 191 PHE A CA 1
ATOM 1492 C C . PHE A 1 191 ? -9.886 -5.075 18.654 1.00 93.31 191 PHE A C 1
ATOM 1494 O O . PHE A 1 191 ? -9.485 -4.562 19.688 1.00 93.31 191 PHE A O 1
ATOM 1501 N N . SER A 1 192 ? -9.253 -6.138 18.141 1.00 93.50 192 SER A N 1
ATOM 1502 C CA . SER A 1 192 ? -8.089 -6.756 18.780 1.00 93.50 192 SER A CA 1
ATOM 1503 C C . SER A 1 192 ? -6.872 -6.775 17.862 1.00 93.50 192 SER A C 1
ATOM 1505 O O . SER A 1 192 ? -6.791 -7.564 16.916 1.00 93.50 192 SER A O 1
ATOM 1507 N N . ALA A 1 193 ? -5.854 -5.976 18.201 1.00 93.25 193 ALA A N 1
ATOM 1508 C CA . ALA A 1 193 ? -4.542 -6.049 17.555 1.00 9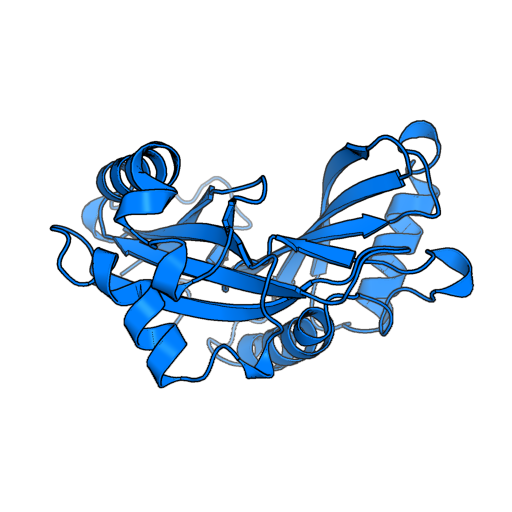3.25 193 ALA A CA 1
ATOM 1509 C C . ALA A 1 193 ? -3.927 -7.459 17.651 1.00 93.25 193 ALA A C 1
ATOM 1511 O O . ALA A 1 193 ? -3.254 -7.911 16.723 1.00 93.25 193 ALA A O 1
ATOM 1512 N N . ARG A 1 194 ? -4.211 -8.193 18.738 1.00 94.75 194 ARG A N 1
ATOM 1513 C CA . ARG A 1 194 ? -3.783 -9.588 18.905 1.00 94.75 194 ARG A CA 1
ATOM 1514 C C . ARG A 1 194 ? -4.449 -10.511 17.885 1.00 94.75 194 ARG A C 1
ATOM 1516 O O . ARG A 1 194 ? -3.744 -11.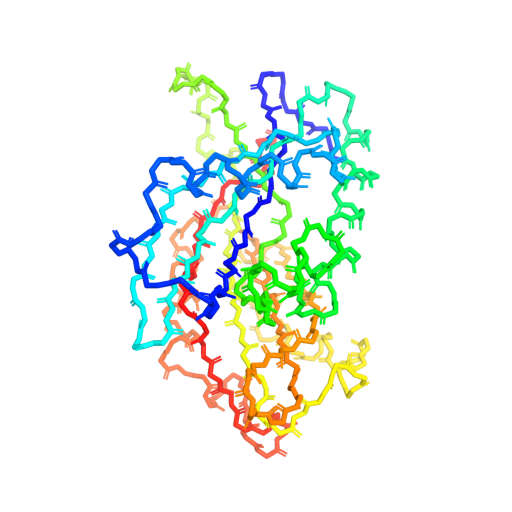303 17.265 1.00 94.75 194 ARG A O 1
ATOM 1523 N N . SER A 1 195 ? -5.763 -10.403 17.672 1.00 95.88 195 SER A N 1
ATOM 1524 C CA . SER A 1 195 ? -6.451 -11.191 16.636 1.00 95.88 195 SER A CA 1
ATOM 1525 C C . SER A 1 195 ? -5.879 -10.912 15.246 1.00 95.88 195 SER A C 1
ATOM 1527 O O . SER A 1 195 ? -5.640 -11.841 14.480 1.00 95.88 195 SER A O 1
ATOM 1529 N N . LEU A 1 196 ? -5.565 -9.651 14.940 1.00 96.88 196 LEU A N 1
ATOM 1530 C CA . LEU A 1 196 ? -4.916 -9.278 13.681 1.00 96.88 196 LEU A CA 1
ATOM 1531 C C . LEU A 1 196 ? -3.501 -9.853 13.544 1.00 96.88 196 LEU A C 1
ATOM 1533 O O . LEU A 1 196 ? -3.129 -10.305 12.463 1.00 96.88 196 LEU A O 1
ATOM 1537 N N . ALA A 1 197 ? -2.718 -9.890 14.624 1.00 96.25 197 ALA A N 1
ATOM 1538 C CA . ALA A 1 197 ? -1.402 -10.526 14.623 1.00 96.25 197 ALA A CA 1
ATOM 1539 C C . ALA A 1 197 ? -1.493 -12.039 14.353 1.00 96.25 197 ALA A C 1
ATOM 1541 O O . ALA A 1 197 ? -0.682 -12.569 13.594 1.00 96.25 197 ALA A O 1
ATOM 1542 N N . LEU A 1 198 ? -2.502 -12.720 14.912 1.00 96.62 198 LEU A N 1
ATOM 1543 C CA . LEU A 1 198 ? -2.769 -14.135 14.632 1.00 96.62 198 LEU A CA 1
ATOM 1544 C C . LEU A 1 198 ? -3.170 -14.359 13.168 1.00 96.62 198 LEU A C 1
ATOM 1546 O O . LEU A 1 198 ? -2.643 -15.266 12.533 1.00 96.62 198 LEU A O 1
ATOM 1550 N N . ILE A 1 199 ? -4.024 -13.498 12.603 1.00 97.56 199 ILE A N 1
ATOM 1551 C CA . ILE A 1 199 ? -4.382 -13.552 11.175 1.00 97.56 199 ILE A CA 1
ATOM 1552 C C . ILE A 1 199 ? -3.146 -13.342 10.292 1.00 97.56 199 ILE A C 1
ATOM 1554 O O . ILE A 1 199 ? -2.948 -14.069 9.325 1.00 97.56 199 ILE A O 1
ATOM 1558 N N . ASN A 1 200 ? -2.282 -12.379 10.626 1.00 97.62 200 ASN A N 1
ATOM 1559 C CA . ASN A 1 200 ? -1.035 -12.144 9.895 1.00 97.62 200 ASN A CA 1
ATOM 1560 C C . ASN A 1 200 ? -0.098 -13.361 9.954 1.00 97.62 200 ASN A C 1
ATOM 1562 O O . ASN A 1 200 ? 0.522 -13.716 8.955 1.00 97.62 200 ASN A O 1
ATOM 1566 N N . MET A 1 201 ? 0.002 -14.003 11.121 1.00 97.69 201 MET A N 1
ATOM 1567 C CA . MET A 1 201 ? 0.786 -15.224 11.297 1.00 97.69 201 MET A CA 1
ATOM 1568 C C . MET A 1 201 ? 0.239 -16.359 10.432 1.00 97.69 201 MET A C 1
ATOM 1570 O O . MET A 1 201 ? 1.002 -16.953 9.680 1.00 97.69 201 MET A O 1
ATOM 1574 N N . GLU A 1 202 ? -1.073 -16.589 10.464 1.00 97.38 202 GLU A N 1
ATOM 1575 C CA . GLU A 1 202 ? -1.728 -17.598 9.632 1.00 97.38 202 GLU A CA 1
ATOM 1576 C C . GLU A 1 202 ? -1.522 -17.331 8.139 1.00 97.38 202 GLU A C 1
ATOM 1578 O O . GLU A 1 202 ? -1.219 -18.252 7.393 1.00 97.38 202 GLU A O 1
ATOM 1583 N N . ILE A 1 203 ? -1.609 -16.077 7.682 1.00 97.19 203 ILE A N 1
ATOM 1584 C CA . ILE A 1 203 ? -1.318 -15.751 6.278 1.00 97.19 203 ILE A CA 1
ATOM 1585 C C . ILE A 1 203 ? 0.110 -16.156 5.898 1.00 97.19 203 ILE A C 1
ATOM 1587 O O . ILE A 1 203 ? 0.333 -16.693 4.813 1.00 97.19 203 ILE A O 1
ATOM 1591 N N . LYS A 1 204 ? 1.076 -15.919 6.790 1.00 97.06 204 LYS A N 1
ATOM 1592 C CA . LYS A 1 204 ? 2.484 -16.252 6.553 1.00 97.06 204 LYS A CA 1
ATOM 1593 C C . LYS A 1 204 ? 2.751 -17.758 6.566 1.00 97.06 204 LYS A C 1
ATOM 1595 O O . LYS A 1 204 ? 3.607 -18.200 5.806 1.00 97.06 204 LYS A O 1
ATOM 1600 N N . THR A 1 205 ? 2.056 -18.532 7.399 1.00 97.75 205 THR A N 1
ATOM 1601 C CA . THR A 1 205 ? 2.280 -19.984 7.520 1.00 97.75 205 THR A CA 1
ATOM 1602 C C . THR A 1 205 ? 1.439 -20.802 6.541 1.00 97.75 205 THR A C 1
ATOM 1604 O O . THR A 1 205 ? 1.918 -21.794 5.999 1.00 97.75 205 THR A O 1
ATOM 1607 N N . ASP A 1 206 ? 0.211 -20.364 6.263 1.00 97.50 206 ASP A N 1
ATOM 1608 C CA . ASP A 1 206 ? -0.831 -21.156 5.604 1.00 97.50 206 ASP A CA 1
ATOM 1609 C C . ASP A 1 206 ? -1.242 -20.553 4.246 1.00 97.50 206 ASP A C 1
ATOM 1611 O O . ASP A 1 206 ? -2.365 -20.754 3.777 1.00 97.50 206 ASP A O 1
ATOM 1615 N N . LEU A 1 207 ? -0.340 -19.831 3.568 1.00 97.50 207 LEU A N 1
ATOM 1616 C CA . LEU A 1 207 ? -0.641 -19.114 2.320 1.00 97.50 207 LEU A CA 1
ATOM 1617 C C . LEU A 1 207 ? -1.323 -20.003 1.261 1.00 97.50 207 LEU A C 1
ATOM 1619 O O . LEU A 1 207 ? -2.325 -19.609 0.669 1.00 97.50 207 LEU A O 1
ATOM 1623 N N . VAL A 1 208 ? -0.816 -21.225 1.066 1.00 97.69 208 VAL A N 1
ATOM 1624 C CA . VAL A 1 208 ? -1.344 -22.215 0.103 1.00 97.69 208 VAL A CA 1
ATOM 1625 C C . VAL A 1 208 ? -2.734 -22.719 0.493 1.00 97.69 208 VAL A C 1
ATOM 1627 O O . VAL A 1 208 ? -3.551 -23.019 -0.373 1.00 97.69 208 VAL A O 1
ATOM 1630 N N . LYS A 1 209 ? -3.021 -22.813 1.792 1.00 97.50 209 LYS A N 1
ATOM 1631 C CA . LYS A 1 209 ? -4.325 -23.249 2.298 1.00 97.50 209 LYS A CA 1
ATOM 1632 C C . LYS A 1 209 ? -5.366 -22.142 2.148 1.00 97.50 209 LYS A C 1
ATOM 1634 O O . LYS A 1 209 ? -6.496 -22.428 1.765 1.00 97.50 209 LYS A O 1
ATOM 1639 N N . LEU A 1 210 ? -4.986 -20.892 2.424 1.00 97.50 210 LEU A N 1
ATOM 1640 C CA . LEU A 1 210 ? -5.862 -19.729 2.257 1.00 97.50 210 LEU A CA 1
ATOM 1641 C C . LEU A 1 210 ? -6.148 -19.446 0.779 1.00 97.50 210 LEU A C 1
ATOM 1643 O O . LEU A 1 210 ? -7.288 -19.166 0.408 1.00 97.50 210 LEU A O 1
ATOM 1647 N N . TRP A 1 211 ? -5.125 -19.567 -0.067 1.00 97.75 211 TRP A N 1
ATOM 1648 C CA . TRP A 1 211 ? -5.214 -19.320 -1.501 1.00 97.75 211 TRP A CA 1
ATOM 1649 C C . TRP A 1 211 ? -4.507 -20.429 -2.293 1.00 97.75 211 TRP A C 1
ATOM 1651 O O . TRP A 1 211 ? -3.333 -20.301 -2.648 1.00 97.75 211 TRP A O 1
ATOM 1661 N N . PRO A 1 212 ? -5.229 -21.516 -2.620 1.00 98.06 212 PRO A N 1
ATOM 1662 C CA . PRO A 1 212 ? -4.670 -22.635 -3.370 1.00 98.06 212 PRO A CA 1
ATOM 1663 C C . PRO A 1 212 ? -4.120 -22.215 -4.744 1.00 98.06 212 PRO A C 1
ATOM 1665 O O . PRO A 1 212 ? -4.845 -21.562 -5.506 1.00 98.06 212 PRO A O 1
ATOM 1668 N N . PRO A 1 213 ? -2.901 -22.646 -5.130 1.00 97.88 213 PRO A N 1
ATOM 1669 C CA . PRO A 1 213 ? -2.303 -22.300 -6.421 1.00 97.88 213 PRO A CA 1
ATOM 1670 C C . PRO A 1 213 ? -3.147 -22.690 -7.637 1.00 97.88 213 PRO A C 1
ATOM 1672 O O . PRO A 1 213 ? -3.121 -21.989 -8.644 1.00 97.88 213 PRO A O 1
ATOM 1675 N N . ALA A 1 214 ? -3.946 -23.759 -7.539 1.00 97.56 214 ALA A N 1
ATOM 1676 C CA . ALA A 1 214 ? -4.872 -24.165 -8.598 1.00 97.56 214 ALA A CA 1
ATOM 1677 C C . ALA A 1 214 ? -5.933 -23.091 -8.916 1.00 97.56 214 ALA A C 1
ATOM 1679 O O . ALA A 1 214 ? -6.388 -22.989 -10.053 1.00 97.56 214 ALA A O 1
ATOM 1680 N N . SER A 1 215 ? -6.305 -22.274 -7.926 1.00 96.94 215 SER A N 1
ATOM 1681 C CA . SER A 1 215 ? -7.332 -21.233 -8.058 1.00 96.94 215 SER A CA 1
ATOM 1682 C C . SER A 1 215 ? -6.747 -19.831 -8.247 1.00 96.94 215 SER A C 1
ATOM 1684 O O . SER A 1 215 ? -7.378 -18.989 -8.892 1.00 96.94 215 SER A O 1
ATOM 1686 N N . TRP A 1 216 ? -5.568 -19.575 -7.670 1.00 97.75 216 TRP A N 1
ATOM 1687 C CA . TRP A 1 216 ? -4.985 -18.232 -7.524 1.00 97.75 216 TRP A CA 1
ATOM 1688 C C . TRP A 1 216 ? -3.613 -18.051 -8.182 1.00 97.75 216 TRP A C 1
ATOM 1690 O O . TRP A 1 216 ? -3.076 -16.941 -8.171 1.00 97.75 216 TRP A O 1
ATOM 1700 N N . GLY A 1 217 ? -3.031 -19.121 -8.725 1.00 97.69 217 GLY A N 1
ATOM 1701 C CA . GLY A 1 217 ? -1.637 -19.136 -9.148 1.00 97.69 217 GLY A CA 1
ATOM 1702 C C . GLY A 1 217 ? -0.668 -19.012 -7.968 1.00 97.69 217 GLY A C 1
ATOM 1703 O O . GLY A 1 217 ? -1.052 -19.042 -6.799 1.00 97.69 217 GLY A O 1
ATOM 1704 N N . ALA A 1 218 ? 0.622 -18.880 -8.275 1.00 97.88 218 ALA A N 1
ATOM 1705 C CA . ALA A 1 218 ? 1.622 -18.613 -7.249 1.00 97.88 218 ALA A CA 1
ATOM 1706 C C . ALA A 1 218 ? 1.418 -17.208 -6.656 1.00 97.88 218 ALA A C 1
ATOM 1708 O O . ALA A 1 218 ? 1.307 -16.224 -7.400 1.00 97.88 218 ALA A O 1
ATOM 1709 N N . LEU A 1 219 ? 1.422 -17.129 -5.324 1.00 98.31 219 LEU A N 1
ATOM 1710 C CA . LEU A 1 219 ? 1.353 -15.888 -4.559 1.00 98.31 219 LEU A CA 1
ATOM 1711 C C . LEU A 1 219 ? 2.641 -15.667 -3.766 1.00 98.31 219 LEU A C 1
ATOM 1713 O O . LEU A 1 219 ? 3.218 -16.624 -3.255 1.00 98.31 219 LEU A O 1
ATOM 1717 N N . SER A 1 220 ? 3.037 -14.405 -3.608 1.00 97.94 220 SER A N 1
ATOM 1718 C CA . SER A 1 220 ? 4.080 -14.002 -2.656 1.00 97.94 220 SER A CA 1
ATOM 1719 C C . SER A 1 220 ? 3.588 -12.860 -1.781 1.00 97.94 220 SER A C 1
ATOM 1721 O O . SER A 1 220 ? 2.963 -11.924 -2.278 1.00 97.94 220 SER A O 1
ATOM 1723 N N . ILE A 1 221 ? 3.899 -12.919 -0.488 1.00 97.50 221 ILE A N 1
ATOM 1724 C CA . ILE A 1 221 ? 3.646 -11.822 0.450 1.00 97.50 221 ILE A CA 1
ATOM 1725 C C . ILE A 1 221 ? 4.732 -10.761 0.248 1.00 97.50 221 ILE A C 1
ATOM 1727 O O . ILE A 1 221 ? 5.921 -11.076 0.284 1.00 97.50 221 ILE A O 1
ATOM 1731 N N . MET A 1 222 ? 4.332 -9.509 0.036 1.00 95.62 222 MET A N 1
ATOM 1732 C CA . MET A 1 222 ? 5.265 -8.384 0.041 1.00 95.62 222 MET A CA 1
ATOM 1733 C C . MET A 1 222 ? 5.687 -8.044 1.474 1.00 95.62 222 MET A C 1
ATOM 1735 O O . MET A 1 222 ? 4.943 -8.270 2.432 1.00 95.62 222 MET A O 1
ATOM 1739 N N . ALA A 1 223 ? 6.874 -7.459 1.623 1.00 92.44 223 ALA A N 1
ATOM 1740 C CA . ALA A 1 223 ? 7.312 -6.917 2.902 1.00 92.44 223 ALA A CA 1
ATOM 1741 C C . ALA A 1 223 ? 6.368 -5.801 3.406 1.00 92.44 223 ALA A C 1
ATOM 1743 O O . ALA A 1 223 ? 5.541 -5.273 2.664 1.00 92.44 223 ALA A O 1
ATOM 1744 N N . GLY A 1 224 ? 6.483 -5.477 4.699 1.00 90.12 224 GLY A N 1
ATOM 1745 C CA . GLY A 1 224 ? 5.809 -4.319 5.298 1.00 90.12 224 GLY A CA 1
ATOM 1746 C C . GLY A 1 224 ? 4.358 -4.536 5.753 1.00 90.12 224 GLY A C 1
ATOM 1747 O O . GLY A 1 224 ? 3.617 -3.576 5.981 1.00 90.12 224 GLY A O 1
ATOM 1748 N N . ALA A 1 225 ? 3.938 -5.791 5.955 1.00 95.75 225 ALA A N 1
ATOM 1749 C CA . ALA A 1 225 ? 2.684 -6.075 6.656 1.00 95.75 225 ALA A CA 1
ATOM 1750 C C . ALA A 1 225 ? 2.653 -5.367 8.026 1.00 95.75 225 ALA A C 1
ATOM 1752 O O . ALA A 1 225 ? 3.600 -5.485 8.804 1.00 95.75 225 ALA A O 1
ATOM 1753 N N . GLN A 1 226 ? 1.567 -4.656 8.326 1.00 95.56 226 GLN A N 1
ATOM 1754 C CA . GLN A 1 226 ? 1.475 -3.794 9.511 1.00 95.56 226 GLN A CA 1
ATOM 1755 C C . GLN A 1 226 ? 0.078 -3.819 10.128 1.00 95.56 226 GLN A C 1
ATOM 1757 O O . GLN A 1 226 ? -0.915 -3.981 9.419 1.00 95.56 226 GLN A O 1
ATOM 1762 N N . VAL A 1 227 ? 0.015 -3.620 11.444 1.00 95.12 227 VAL A N 1
ATOM 1763 C CA . VAL A 1 227 ? -1.230 -3.384 12.181 1.00 95.12 227 VAL A CA 1
ATOM 1764 C C . VAL A 1 227 ? -1.262 -1.916 12.588 1.00 95.12 227 VAL A C 1
ATOM 1766 O O . VAL A 1 227 ? -0.368 -1.453 13.288 1.00 95.12 227 VAL A O 1
ATOM 1769 N N . VAL A 1 228 ? -2.280 -1.189 12.136 1.00 92.56 228 VAL A N 1
ATOM 1770 C CA . VAL A 1 228 ? -2.453 0.255 12.357 1.00 92.56 228 VAL A CA 1
ATOM 1771 C C . VAL A 1 228 ? -3.802 0.550 13.007 1.00 92.56 228 VAL A C 1
ATOM 1773 O O . VAL A 1 228 ? -4.681 -0.311 13.052 1.00 92.56 228 VAL A O 1
ATOM 1776 N N . ARG A 1 229 ? -3.977 1.767 13.527 1.00 88.06 229 ARG A N 1
ATOM 1777 C CA . ARG A 1 229 ? -5.262 2.245 14.058 1.00 88.06 229 ARG A CA 1
ATOM 1778 C C . ARG A 1 229 ? -6.110 2.813 12.918 1.00 88.06 229 ARG A C 1
ATOM 1780 O O . ARG A 1 229 ? -5.608 3.562 12.084 1.00 88.06 229 ARG A O 1
ATOM 1787 N N . LEU A 1 230 ? -7.387 2.454 12.873 1.00 84.31 230 LEU A N 1
ATOM 1788 C CA . LEU A 1 230 ? -8.331 2.862 11.828 1.00 84.31 230 LEU A CA 1
ATOM 1789 C C . LEU A 1 230 ? -9.373 3.860 12.346 1.00 84.31 230 LEU A C 1
ATOM 1791 O O . LEU A 1 230 ? -9.752 4.789 11.626 1.00 84.31 230 LEU A O 1
ATOM 1795 N N . LEU A 1 231 ? -9.826 3.666 13.585 1.00 73.69 231 LEU A N 1
ATOM 1796 C CA . LEU A 1 231 ? -10.826 4.505 14.232 1.00 73.69 231 LEU A CA 1
ATOM 1797 C C . LEU A 1 231 ? -10.624 4.528 15.749 1.00 73.69 231 LEU A C 1
ATOM 1799 O O . LEU A 1 231 ? -10.114 3.559 16.313 1.00 73.69 231 LEU A O 1
ATOM 1803 N N . ASP A 1 232 ? -11.087 5.614 16.353 1.00 60.28 232 ASP A N 1
ATOM 1804 C CA . ASP A 1 232 ? -11.504 5.696 17.747 1.00 60.28 232 ASP A CA 1
ATOM 1805 C C . ASP A 1 232 ? -13.038 5.859 17.706 1.00 60.28 232 ASP A C 1
ATOM 1807 O O . ASP A 1 232 ? -13.527 6.747 16.999 1.00 60.28 232 ASP A O 1
ATOM 1811 N N . VAL A 1 233 ? -13.783 4.898 18.262 1.00 57.84 233 VAL A N 1
ATOM 1812 C CA . VAL A 1 233 ? -15.261 4.808 18.224 1.00 57.84 233 VAL A CA 1
ATOM 1813 C C . VAL A 1 233 ? -15.878 5.581 19.377 1.00 57.84 233 VAL A C 1
ATOM 1815 O O . VAL A 1 233 ? -15.460 5.338 20.528 1.00 57.84 233 VAL A O 1
#

Secondary structure (DSSP, 8-state):
-PPPTT-EEEEEEEEEETT--TTT-SHHHHHHHHHHHHHH-TTSEEEEEEEEEETTEEEEEEEEEE---STTHHHHHHHHHHHHHHTTS-TTTS-HHHH-S-EEEEEPPPEEE-S-TT-----TTTEEEEEEEEEEETT--TTTS-HHHHHHHHHHHHTSTT--EEEEEEEEE--TTS--EEEEEEEEEES-HHHHHHHHHHHHH-HHHHS-HHHH-SEEEPS--EEEEEEE-

Sequence (233 aa):
MVACDGTQRALNFDVFVPALPVNLFENEYRQNYTDALSSYFPEAAWSIAFTTQMDRGVVVRTEATFPTESSTAWVMSARRVYAMLRTGTCAQALDPIFWGLTSAQQVTLPYLVSPSPTMDAYSPDSIVHSLHINLIMHAHVPSWLTRTRSESFIAPFKSKPGTLGSTAWKHDYVMPHKPLRAAVALQVVSFSARSLALINMEIKTDLVKLWPPASWGALSIMAGAQVVRLLDV

pLDDT: mean 91.6, std 10.75, range [48.81, 98.44]

Radius of gyration: 17.86 Å; chains: 1; bounding box: 40×44×44 Å

Foldseek 3Di:
DAAPPQKWKKKKWKKWQQQAFPVRCDDVVQVVLQVLVCVQQVQWRKDFPDWDGDPRTIITTIMTIGPDNPRCPVVVSVVVVVVCCQAQFVCSSDPCVRRNGMGTFFIDDMAIDGPDPPPVVDDLQQWKKKKKWKKWQQVAAVVVCDPVNQCLLCVVQVPQPFWPDKGKDKHWGDDPPGDITIMIIIMTMGSDPVSSVVVVVCCVPVVCVSPPCVHRNDMDIDPDTDMGTHHRD